Protein AF-A0A7X8LU57-F1 (afdb_monomer_lite)

Radius of gyration: 25.09 Å; chains: 1; bounding box: 62×37×88 Å

Structure (mmCIF, N/CA/C/O backbone):
data_AF-A0A7X8LU57-F1
#
_entry.id   AF-A0A7X8LU57-F1
#
loop_
_atom_site.group_PDB
_atom_site.id
_atom_site.type_symbol
_atom_site.label_atom_id
_atom_site.label_alt_id
_atom_site.label_comp_id
_atom_site.label_asym_id
_atom_site.label_entity_id
_atom_site.label_seq_id
_atom_site.pdbx_PDB_ins_code
_atom_site.Cartn_x
_atom_site.Cartn_y
_atom_site.Cartn_z
_atom_site.occupancy
_atom_site.B_iso_or_equiv
_atom_site.auth_seq_id
_atom_site.auth_comp_id
_atom_site.auth_asym_id
_atom_site.auth_atom_id
_atom_site.pdbx_PDB_model_num
ATOM 1 N N . MET A 1 1 ? 9.105 2.468 50.796 1.00 75.81 1 MET A N 1
ATOM 2 C CA . MET A 1 1 ? 9.384 2.305 49.348 1.00 75.81 1 MET A CA 1
ATOM 3 C C . MET A 1 1 ? 8.332 1.467 48.605 1.00 75.81 1 MET A C 1
ATOM 5 O O . MET A 1 1 ? 7.758 1.983 47.658 1.00 75.81 1 MET A O 1
ATOM 9 N N . LYS A 1 2 ? 7.994 0.237 49.040 1.00 91.25 2 LYS A N 1
ATOM 10 C CA . LYS A 1 2 ? 7.003 -0.628 48.346 1.00 91.25 2 LYS A CA 1
ATOM 11 C C . LYS A 1 2 ? 5.590 -0.022 48.199 1.00 91.25 2 LYS A C 1
ATOM 13 O O . LYS A 1 2 ? 5.008 -0.124 47.126 1.00 91.25 2 LYS A O 1
ATOM 18 N N . LYS A 1 3 ? 5.066 0.653 49.236 1.00 93.38 3 LYS A N 1
ATOM 19 C CA . LYS A 1 3 ? 3.729 1.290 49.205 1.00 93.38 3 LYS A CA 1
ATOM 20 C C . LYS A 1 3 ? 3.618 2.390 48.137 1.00 93.38 3 LYS A C 1
ATOM 22 O O . LYS A 1 3 ? 2.673 2.385 47.359 1.00 93.38 3 LYS A O 1
ATOM 27 N N . ASN A 1 4 ? 4.616 3.272 48.046 1.00 94.62 4 ASN A N 1
ATOM 28 C CA . ASN A 1 4 ? 4.620 4.367 47.066 1.00 94.62 4 ASN A CA 1
ATOM 29 C C . ASN A 1 4 ? 4.729 3.841 45.627 1.00 94.62 4 ASN A C 1
ATOM 31 O O . ASN A 1 4 ? 4.064 4.363 44.740 1.00 94.62 4 ASN A O 1
ATOM 35 N N . LEU A 1 5 ? 5.513 2.778 45.405 1.00 94.00 5 LEU A N 1
ATOM 36 C CA . LEU A 1 5 ? 5.614 2.135 44.093 1.00 94.00 5 LEU A CA 1
ATOM 37 C C . LEU A 1 5 ? 4.281 1.501 43.664 1.00 94.00 5 LEU A C 1
ATOM 39 O O . LEU A 1 5 ? 3.854 1.699 42.532 1.00 94.00 5 LEU A O 1
ATOM 43 N N . MET A 1 6 ? 3.600 0.780 44.562 1.00 95.50 6 MET A N 1
ATOM 44 C CA . MET A 1 6 ? 2.279 0.204 44.268 1.00 95.50 6 MET A CA 1
ATOM 45 C C . MET A 1 6 ? 1.237 1.278 43.951 1.00 95.50 6 MET A C 1
ATOM 47 O O . MET A 1 6 ? 0.458 1.113 43.013 1.00 95.50 6 MET A O 1
ATOM 51 N N . LEU A 1 7 ? 1.242 2.387 44.696 1.00 96.44 7 LEU A N 1
ATOM 52 C CA . LEU A 1 7 ? 0.331 3.502 44.451 1.00 96.44 7 LEU A CA 1
ATOM 53 C C . LEU A 1 7 ? 0.598 4.142 43.082 1.00 96.44 7 LEU A C 1
ATOM 55 O O . LEU A 1 7 ? -0.336 4.358 42.319 1.00 96.44 7 LEU A O 1
ATOM 59 N N . LEU A 1 8 ? 1.868 4.345 42.724 1.00 96.19 8 LEU A N 1
ATOM 60 C CA . LEU A 1 8 ? 2.257 4.886 41.422 1.00 96.19 8 LEU A CA 1
ATOM 61 C C . LEU A 1 8 ? 1.855 3.965 40.258 1.00 96.19 8 LEU A C 1
ATOM 63 O O . LEU A 1 8 ? 1.301 4.442 39.270 1.00 96.19 8 LEU A O 1
ATOM 67 N N . LEU A 1 9 ? 2.075 2.651 40.380 1.00 94.12 9 LEU A N 1
ATOM 68 C CA . LEU A 1 9 ? 1.659 1.679 39.361 1.00 94.12 9 LEU A CA 1
ATOM 69 C C . LEU A 1 9 ? 0.134 1.617 39.209 1.00 94.12 9 LEU A C 1
ATOM 71 O O . LEU A 1 9 ? -0.363 1.537 38.089 1.00 94.12 9 LEU A O 1
ATOM 75 N N . SER A 1 10 ? -0.604 1.701 40.318 1.00 95.25 10 SER A N 1
ATOM 76 C CA . SER A 1 10 ? -2.073 1.700 40.304 1.00 95.25 10 SER A CA 1
ATOM 77 C C . SER A 1 10 ? -2.625 2.962 39.640 1.00 95.25 10 SER A C 1
ATOM 79 O O . SER A 1 10 ? -3.507 2.872 38.789 1.00 95.25 10 SER A O 1
ATOM 81 N N . SER A 1 11 ? -2.059 4.131 39.957 1.00 96.44 11 SER A N 1
ATOM 82 C CA . SER A 1 11 ? -2.415 5.396 39.306 1.00 96.44 11 SER A CA 1
ATOM 83 C C . SER A 1 11 ? -2.112 5.368 37.808 1.00 96.44 11 SER A C 1
ATOM 85 O O . SER A 1 11 ? -2.946 5.781 37.006 1.00 96.44 11 SER A O 1
ATOM 87 N N . LEU A 1 12 ? -0.955 4.830 37.407 1.00 94.25 12 LEU A N 1
ATOM 88 C CA . LEU A 1 12 ? -0.606 4.678 35.994 1.00 94.25 12 LEU A CA 1
ATOM 89 C C . LEU A 1 12 ? -1.589 3.749 35.266 1.00 94.25 12 LEU A C 1
ATOM 91 O O . LEU A 1 12 ? -2.054 4.082 34.178 1.00 94.25 12 LEU A O 1
ATOM 95 N N . ALA A 1 13 ? -1.941 2.612 35.871 1.00 92.31 13 ALA A N 1
ATOM 96 C CA . ALA A 1 13 ? -2.924 1.689 35.312 1.00 92.31 13 ALA A CA 1
ATOM 97 C C . ALA A 1 13 ? -4.305 2.349 35.158 1.00 92.31 13 ALA A C 1
ATOM 99 O O . ALA A 1 13 ? -4.932 2.207 34.109 1.00 92.31 13 ALA A O 1
ATOM 100 N N . ALA A 1 14 ? -4.751 3.123 36.153 1.00 95.56 14 ALA A N 1
ATOM 101 C CA . ALA A 1 14 ? -6.009 3.864 36.090 1.00 95.56 14 ALA A CA 1
ATOM 102 C C . ALA A 1 14 ? -6.017 4.897 34.950 1.00 95.56 14 ALA A C 1
ATOM 104 O O . ALA A 1 14 ? -6.994 4.983 34.208 1.00 95.56 14 ALA A O 1
ATOM 105 N N . VAL A 1 15 ? -4.914 5.630 34.757 1.00 95.94 15 VAL A N 1
ATOM 106 C CA . VAL A 1 15 ? -4.768 6.580 33.641 1.00 95.94 15 VAL A CA 1
ATOM 107 C C . VAL A 1 15 ? -4.812 5.859 32.293 1.00 95.94 15 VAL A C 1
ATOM 109 O O . VAL A 1 15 ? -5.542 6.286 31.401 1.00 95.94 15 VAL A O 1
ATOM 112 N N . LEU A 1 16 ? -4.086 4.748 32.132 1.00 92.12 16 LEU A N 1
ATOM 113 C CA . LEU A 1 16 ? -4.092 3.978 30.883 1.00 92.12 16 LEU A CA 1
ATOM 114 C C . LEU A 1 16 ? -5.481 3.404 30.563 1.00 92.12 16 LEU A C 1
ATOM 116 O O . LEU A 1 16 ? -5.901 3.444 29.408 1.00 92.12 16 LEU A O 1
ATOM 120 N N . LEU A 1 17 ? -6.215 2.929 31.573 1.00 94.00 17 LEU A N 1
ATOM 121 C CA . LEU A 1 17 ? -7.599 2.475 31.414 1.00 94.00 17 LEU A CA 1
ATOM 122 C C . LEU A 1 17 ? -8.535 3.620 31.016 1.00 94.00 17 LEU A C 1
ATOM 124 O O . LEU A 1 17 ? -9.349 3.450 30.112 1.00 94.00 17 LEU A O 1
ATOM 128 N N . ALA A 1 18 ? -8.407 4.794 31.641 1.00 95.94 18 ALA A N 1
ATOM 129 C CA . ALA A 1 18 ? -9.204 5.964 31.283 1.00 95.94 18 ALA A CA 1
ATOM 130 C C . ALA A 1 18 ? -8.947 6.404 29.831 1.00 95.94 18 ALA A C 1
ATOM 132 O O . ALA A 1 18 ? -9.895 6.690 29.097 1.00 95.94 18 ALA A O 1
ATOM 133 N N . LEU A 1 19 ? -7.682 6.394 29.396 1.00 94.50 19 LEU A N 1
ATOM 134 C CA . LEU A 1 19 ? -7.300 6.689 28.014 1.00 94.50 19 LEU A CA 1
ATOM 135 C C . LEU A 1 19 ? -7.875 5.660 27.036 1.00 94.50 19 LEU A C 1
ATOM 137 O O . LEU A 1 19 ? -8.439 6.049 26.018 1.00 94.50 19 LEU A O 1
ATOM 141 N N . GLU A 1 20 ? -7.803 4.366 27.354 1.00 93.56 20 GLU A N 1
ATOM 142 C CA . GLU A 1 20 ? -8.402 3.297 26.547 1.00 93.56 20 GLU A CA 1
ATOM 143 C C . GLU A 1 20 ? -9.926 3.456 26.422 1.00 93.56 20 GLU A C 1
ATOM 145 O O . GLU A 1 20 ? -10.466 3.378 25.317 1.00 93.56 20 GLU A O 1
ATOM 150 N N . CYS A 1 21 ? -10.624 3.726 27.529 1.00 94.12 21 CYS A N 1
ATOM 151 C CA . CYS A 1 21 ? -12.066 3.978 27.537 1.00 94.12 21 CYS A CA 1
ATOM 152 C C . CYS A 1 21 ? -12.429 5.203 26.693 1.00 94.12 21 CYS A C 1
ATOM 154 O O . CYS A 1 21 ? -13.317 5.119 25.846 1.00 94.12 21 CYS A O 1
ATOM 156 N N . GLY A 1 22 ? -11.720 6.321 26.874 1.00 93.81 22 GLY A N 1
ATOM 157 C CA . GLY A 1 22 ? -11.926 7.529 26.073 1.00 93.81 22 GLY A CA 1
ATOM 158 C C . GLY A 1 22 ? -11.703 7.274 24.582 1.00 93.81 22 GLY A C 1
ATOM 159 O O . GLY A 1 22 ? -12.501 7.699 23.747 1.00 93.81 22 GLY A O 1
ATOM 160 N N . TRP A 1 23 ? -10.668 6.504 24.246 1.00 90.19 23 TRP A N 1
ATOM 161 C CA . TRP A 1 23 ? -10.344 6.142 22.870 1.00 90.19 23 TRP A CA 1
ATOM 162 C C . TRP A 1 23 ? -11.423 5.265 22.227 1.00 90.19 23 TRP A C 1
ATOM 164 O O . TRP A 1 23 ? -11.860 5.530 21.107 1.00 90.19 23 TRP A O 1
ATOM 174 N N . ARG A 1 24 ? -11.918 4.251 22.945 1.00 90.12 24 ARG A N 1
ATOM 175 C CA . ARG A 1 24 ? -13.025 3.400 22.482 1.00 90.12 24 ARG A CA 1
ATOM 176 C C . ARG A 1 24 ? -14.313 4.196 22.297 1.00 90.12 24 ARG A C 1
ATOM 178 O O . ARG A 1 24 ? -14.966 4.039 21.269 1.00 90.12 24 ARG A O 1
ATOM 185 N N . SER A 1 25 ? -14.642 5.083 23.234 1.00 91.38 25 SER A N 1
ATOM 186 C CA . SER A 1 25 ? -15.807 5.970 23.132 1.00 91.38 25 SER A CA 1
ATOM 187 C C . SER A 1 25 ? -15.719 6.904 21.926 1.00 91.38 25 SER A C 1
ATOM 189 O O . SER A 1 25 ? -16.718 7.108 21.239 1.00 91.38 25 SER A O 1
ATOM 191 N N . TYR A 1 26 ? -14.527 7.421 21.611 1.00 89.75 26 TYR A N 1
ATOM 192 C CA . TYR A 1 26 ? -14.299 8.227 20.411 1.00 89.75 26 TYR A CA 1
ATOM 193 C C . TYR A 1 26 ? -14.612 7.446 19.124 1.00 89.75 26 TYR A C 1
ATOM 195 O O . TYR A 1 26 ? -15.376 7.928 18.286 1.00 89.75 26 TYR A O 1
ATOM 203 N N . TYR A 1 27 ? -14.077 6.229 18.968 1.00 84.12 27 TYR A N 1
ATOM 204 C CA . TYR A 1 27 ? -14.351 5.400 17.784 1.00 84.12 27 TYR A CA 1
ATOM 205 C C . TYR A 1 27 ? -15.807 4.939 17.712 1.00 84.12 27 TYR A C 1
ATOM 207 O O . TYR A 1 27 ? -16.387 4.925 16.625 1.00 84.12 27 TYR A O 1
ATOM 215 N N . PHE A 1 28 ? -16.413 4.617 18.857 1.00 88.44 28 PHE A N 1
ATOM 216 C CA . PHE A 1 28 ? -17.838 4.322 18.940 1.00 88.44 28 PHE A CA 1
ATOM 217 C C . PHE A 1 28 ? -18.667 5.498 18.421 1.00 88.44 28 PHE A C 1
ATOM 219 O O . PHE A 1 28 ? -19.454 5.320 17.496 1.00 88.44 28 PHE A O 1
ATOM 226 N N . ALA A 1 29 ? -18.452 6.708 18.949 1.00 89.19 29 ALA A N 1
ATOM 227 C CA . ALA A 1 29 ? -19.179 7.903 18.528 1.00 89.19 29 ALA A CA 1
ATOM 228 C C . ALA A 1 29 ? -18.960 8.194 17.036 1.00 89.19 29 ALA A C 1
ATOM 230 O O . ALA A 1 29 ? -19.919 8.376 16.286 1.00 89.19 29 ALA A O 1
ATOM 231 N N . LYS A 1 30 ? -17.705 8.157 16.574 1.00 85.00 30 LYS A N 1
ATOM 232 C CA . LYS A 1 30 ? -17.363 8.357 15.162 1.00 85.00 30 LYS A CA 1
ATOM 233 C C . LYS A 1 30 ? -18.160 7.415 14.253 1.00 85.00 30 LYS A C 1
ATOM 235 O O . LYS A 1 30 ? -18.764 7.878 13.290 1.00 85.00 30 LYS A O 1
ATOM 240 N N . ASN A 1 31 ? -18.212 6.122 14.568 1.00 80.94 31 ASN A N 1
ATOM 241 C CA . ASN A 1 31 ? -18.905 5.134 13.738 1.00 80.94 31 ASN A CA 1
ATOM 242 C C . ASN A 1 31 ? -20.425 5.165 13.889 1.00 80.94 31 ASN A C 1
ATOM 244 O O . ASN A 1 31 ? -21.138 5.011 12.898 1.00 80.94 31 ASN A O 1
ATOM 248 N N . HIS A 1 32 ? -20.929 5.414 15.095 1.00 83.06 32 HIS A N 1
ATOM 249 C CA . HIS A 1 32 ? -22.361 5.460 15.354 1.00 83.06 32 HIS A CA 1
ATOM 250 C C . HIS A 1 32 ? -23.027 6.651 14.655 1.00 83.06 32 HIS A C 1
ATOM 252 O O . HIS A 1 32 ? -24.072 6.486 14.029 1.00 83.06 32 HIS A O 1
ATOM 258 N N . PHE A 1 33 ? -22.398 7.831 14.700 1.00 81.12 33 PHE A N 1
ATOM 259 C CA . PHE A 1 33 ? -22.972 9.054 14.131 1.00 81.12 33 PHE A CA 1
ATOM 260 C C . PHE A 1 33 ? -22.723 9.220 12.627 1.00 81.12 33 PHE A C 1
ATOM 262 O O . PHE A 1 33 ? -23.505 9.887 11.961 1.00 81.12 33 PHE A O 1
ATOM 269 N N . HIS A 1 34 ? -21.684 8.590 12.066 1.00 71.19 34 HIS A N 1
ATOM 270 C CA . HIS A 1 34 ? -21.399 8.654 10.622 1.00 71.19 34 HIS A CA 1
ATOM 271 C C . HIS A 1 34 ? -21.957 7.444 9.846 1.00 71.19 34 HIS A C 1
ATOM 273 O O . HIS A 1 34 ? -21.751 7.328 8.639 1.00 71.19 34 HIS A O 1
ATOM 279 N N . GLY A 1 35 ? -22.627 6.506 10.526 1.00 65.38 35 GLY A N 1
ATOM 280 C CA . GLY A 1 35 ? -23.175 5.282 9.944 1.00 65.38 35 GLY A CA 1
ATOM 281 C C . GLY A 1 35 ? -24.626 5.442 9.491 1.00 65.38 35 GLY A C 1
ATOM 282 O O . GLY A 1 35 ? -25.552 5.027 10.201 1.00 65.38 35 GLY A O 1
ATOM 283 N N . GLY A 1 36 ? -24.831 6.002 8.294 1.00 72.25 36 GLY A N 1
ATOM 284 C CA . GLY A 1 36 ? -26.122 5.935 7.598 1.00 72.25 36 GLY A CA 1
ATOM 285 C C . GLY A 1 36 ? -26.617 4.487 7.437 1.00 72.25 36 GLY A C 1
ATOM 286 O O . GLY A 1 36 ? -25.873 3.527 7.648 1.00 72.25 36 GLY A O 1
ATOM 287 N N . LYS A 1 37 ? -27.897 4.291 7.099 1.00 84.94 37 LYS A N 1
ATOM 288 C CA . LYS A 1 37 ? -28.438 2.955 6.781 1.00 84.94 37 LYS A CA 1
ATOM 289 C C . LYS A 1 37 ? -28.021 2.552 5.362 1.00 84.94 37 LYS A C 1
ATOM 291 O O . LYS A 1 37 ? -28.841 2.565 4.451 1.00 84.94 37 LYS A O 1
ATOM 296 N N . ALA A 1 38 ? -26.735 2.256 5.190 1.00 91.00 38 ALA A N 1
ATOM 297 C CA . ALA A 1 38 ? -26.194 1.793 3.921 1.00 91.00 38 ALA A CA 1
ATOM 298 C C . ALA A 1 38 ? -26.792 0.431 3.544 1.00 91.00 38 ALA A C 1
ATOM 300 O O . ALA A 1 38 ? -26.967 -0.421 4.417 1.00 91.00 38 ALA A O 1
ATOM 301 N N . ALA A 1 39 ? -27.086 0.219 2.261 1.00 94.69 39 ALA A N 1
ATOM 302 C CA . ALA A 1 39 ? -27.480 -1.101 1.769 1.00 94.69 39 ALA A CA 1
ATOM 303 C C . ALA A 1 39 ? -26.255 -2.009 1.586 1.00 94.69 39 ALA A C 1
ATOM 305 O O . ALA A 1 39 ? -26.369 -3.221 1.743 1.00 94.69 39 ALA A O 1
ATOM 306 N N . PHE A 1 40 ? -25.092 -1.419 1.297 1.00 96.12 40 PHE A N 1
ATOM 307 C CA . PHE A 1 40 ? -23.809 -2.105 1.187 1.00 96.12 40 PHE A CA 1
ATOM 308 C C . PHE A 1 40 ? -22.669 -1.199 1.662 1.00 96.12 40 PHE A C 1
ATOM 310 O O . PHE A 1 40 ? -22.703 0.014 1.445 1.00 96.12 40 PHE A O 1
ATOM 317 N N . GLU A 1 41 ? -21.648 -1.776 2.292 1.00 95.88 41 GLU A N 1
ATOM 318 C CA . GLU A 1 41 ? -20.455 -1.050 2.742 1.00 95.88 41 GLU A CA 1
ATOM 319 C C . GLU A 1 41 ? -19.201 -1.512 1.991 1.00 95.88 41 GLU A C 1
ATOM 321 O O . GLU A 1 41 ? -18.878 -2.699 1.963 1.00 95.88 41 GLU A O 1
ATOM 326 N N . LEU A 1 42 ? -18.460 -0.568 1.420 1.00 96.44 42 LEU A N 1
ATOM 327 C CA . LEU A 1 42 ? -17.178 -0.806 0.771 1.00 96.44 42 LEU A CA 1
ATOM 328 C C . LEU A 1 42 ? -16.063 -0.112 1.547 1.00 96.44 42 LEU A C 1
ATOM 330 O O . LEU A 1 42 ? -16.031 1.111 1.674 1.00 96.44 42 LEU A O 1
ATOM 334 N N . TYR A 1 43 ? -15.114 -0.904 2.023 1.00 97.06 43 TYR A N 1
ATOM 335 C CA . TYR A 1 43 ? -13.889 -0.414 2.638 1.00 97.06 43 TYR A CA 1
ATOM 336 C C . TYR A 1 43 ? -12.734 -0.610 1.670 1.00 97.06 43 TYR A C 1
ATOM 338 O O . TYR A 1 43 ? -12.639 -1.650 1.022 1.00 97.06 43 TYR A O 1
ATOM 346 N N . ALA A 1 44 ? -11.827 0.356 1.601 1.00 96.56 44 ALA A N 1
ATOM 347 C CA . ALA A 1 44 ? -10.580 0.205 0.867 1.00 96.56 44 ALA A CA 1
ATOM 348 C C . ALA A 1 44 ? -9.403 0.456 1.802 1.00 96.56 44 ALA A C 1
ATOM 350 O O . ALA A 1 44 ? -9.258 1.543 2.355 1.00 96.56 44 ALA A O 1
ATOM 351 N N . VAL A 1 45 ? -8.561 -0.553 1.996 1.00 96.31 45 VAL A N 1
ATOM 352 C CA . VAL A 1 45 ? -7.372 -0.488 2.845 1.00 96.31 45 VAL A CA 1
ATOM 353 C C . VAL A 1 45 ? -6.144 -0.676 1.977 1.00 96.31 45 VAL A C 1
ATOM 355 O O . VAL A 1 45 ? -6.015 -1.664 1.255 1.00 96.31 45 VAL A O 1
ATOM 358 N N . GLY A 1 46 ? -5.211 0.260 2.082 1.00 93.69 46 GLY A N 1
ATOM 359 C CA . GLY A 1 46 ? -3.954 0.146 1.374 1.00 93.69 46 GLY A CA 1
ATOM 360 C C . GLY A 1 46 ? -3.140 1.417 1.361 1.00 93.69 46 GLY A C 1
ATOM 361 O O . GLY A 1 46 ? -3.378 2.349 2.122 1.00 93.69 46 GLY A O 1
ATOM 362 N N . GLU A 1 47 ? -2.158 1.445 0.480 1.00 90.88 47 GLU A N 1
ATOM 363 C CA . GLU A 1 47 ? -1.085 2.430 0.551 1.00 90.88 47 GLU A CA 1
ATOM 364 C C . GLU A 1 47 ? -1.405 3.700 -0.257 1.00 90.88 47 GLU A C 1
ATOM 366 O O . GLU A 1 47 ? -2.560 4.128 -0.331 1.00 90.88 47 GLU A O 1
ATOM 371 N N . SER A 1 48 ? -0.399 4.335 -0.866 1.00 88.94 48 SER A N 1
ATOM 372 C CA . SER A 1 48 ? -0.581 5.511 -1.730 1.00 88.94 48 SER A CA 1
ATOM 373 C C . SER A 1 48 ? -1.564 5.257 -2.873 1.00 88.94 48 SER A C 1
ATOM 375 O O . SER A 1 48 ? -2.383 6.121 -3.153 1.00 88.94 48 SER A O 1
ATOM 377 N N . THR A 1 49 ? -1.547 4.071 -3.485 1.00 88.38 49 THR A N 1
ATOM 378 C CA . THR A 1 49 ? -2.453 3.718 -4.592 1.00 88.38 49 THR A CA 1
ATOM 379 C C . THR A 1 49 ? -3.925 3.682 -4.173 1.00 88.38 49 THR A C 1
ATOM 381 O O . THR A 1 49 ? -4.776 4.160 -4.916 1.00 88.38 49 THR A O 1
ATOM 384 N N . VAL A 1 50 ? -4.236 3.167 -2.974 1.00 92.75 50 VAL A N 1
ATOM 385 C CA . VAL A 1 50 ? -5.607 3.207 -2.423 1.00 92.75 50 VAL A CA 1
ATOM 386 C C . VAL A 1 50 ? -5.970 4.612 -1.982 1.00 92.75 50 VAL A C 1
ATOM 388 O O . VAL A 1 50 ? -7.102 5.027 -2.169 1.00 92.75 50 VAL A O 1
ATOM 391 N N . ARG A 1 51 ? -5.024 5.362 -1.409 1.00 93.12 51 ARG A N 1
ATOM 392 C CA . ARG A 1 51 ? -5.271 6.751 -1.012 1.00 93.12 51 ARG A CA 1
ATOM 393 C C . ARG A 1 51 ? -5.568 7.654 -2.215 1.00 93.12 51 ARG A C 1
ATOM 395 O O . ARG A 1 51 ? -6.345 8.587 -2.071 1.00 93.12 51 ARG A O 1
ATOM 402 N N . GLY A 1 52 ? -4.939 7.384 -3.357 1.00 88.62 52 GLY A N 1
ATOM 403 C CA . GLY A 1 52 ? -5.006 8.224 -4.549 1.00 88.62 52 GLY A CA 1
ATOM 404 C C . GLY A 1 52 ? -4.041 9.410 -4.522 1.00 88.62 52 GLY A C 1
ATOM 405 O O . GLY A 1 52 ? -3.398 9.706 -3.508 1.00 88.62 52 GLY A O 1
ATOM 406 N N . PHE A 1 53 ? -3.957 10.087 -5.665 1.00 80.75 53 PHE A N 1
ATOM 407 C CA . PHE A 1 53 ? -3.228 11.33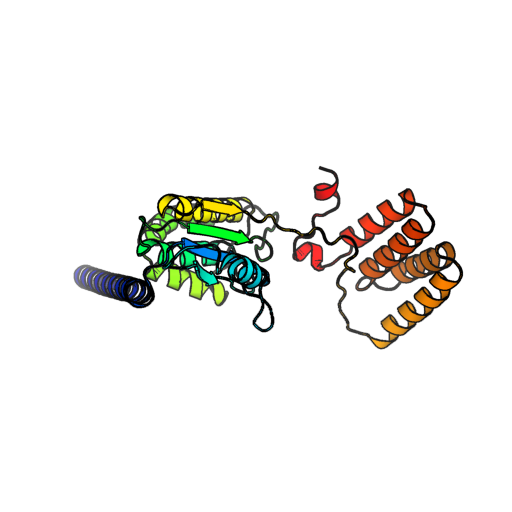9 -5.864 1.00 80.75 53 PHE A CA 1
ATOM 408 C C . PHE A 1 53 ? -4.209 12.375 -6.427 1.00 80.75 53 PHE A C 1
ATOM 410 O O . PHE A 1 53 ? -4.850 12.101 -7.433 1.00 80.75 53 PHE A O 1
ATOM 417 N N . GLY A 1 54 ? -4.331 13.548 -5.795 1.00 67.38 54 GLY A N 1
ATOM 418 C CA . GLY A 1 54 ? -5.192 14.630 -6.301 1.00 67.38 54 GLY A CA 1
ATOM 419 C C . GLY A 1 54 ? -6.680 14.261 -6.384 1.00 67.38 54 GLY A C 1
ATOM 420 O O . GLY A 1 54 ? -7.280 14.393 -7.442 1.00 67.38 54 GLY A O 1
ATOM 421 N N . ASP A 1 55 ? -7.246 13.776 -5.275 1.00 70.31 55 ASP A N 1
ATOM 422 C CA . ASP A 1 55 ? -8.672 13.447 -5.070 1.00 70.31 55 ASP A CA 1
ATOM 423 C C . ASP A 1 55 ? -9.238 12.226 -5.811 1.00 70.31 55 ASP A C 1
ATOM 425 O O . ASP A 1 55 ? -10.402 11.884 -5.605 1.00 70.31 55 ASP A O 1
ATOM 429 N N . ILE A 1 56 ? -8.431 11.518 -6.607 1.00 82.69 56 ILE A N 1
ATOM 430 C CA . ILE A 1 56 ? -8.866 10.296 -7.294 1.00 82.69 56 ILE A CA 1
ATOM 431 C C . ILE A 1 56 ? -7.949 9.127 -6.928 1.00 82.69 56 ILE A C 1
ATOM 433 O O . ILE A 1 56 ? -6.736 9.140 -7.161 1.00 82.69 56 ILE A O 1
ATOM 437 N N . SER A 1 57 ? -8.543 8.079 -6.368 1.00 90.19 57 SER A N 1
ATOM 438 C CA . SER A 1 57 ? -7.938 6.762 -6.192 1.00 90.19 57 SER A CA 1
ATOM 439 C C . SER A 1 57 ? -8.674 5.702 -7.006 1.00 90.19 57 SER A C 1
ATOM 441 O O . SER A 1 57 ? -9.833 5.872 -7.391 1.00 90.19 57 SER A O 1
ATOM 443 N N . PHE A 1 58 ? -8.031 4.551 -7.228 1.00 87.94 58 PHE A N 1
ATOM 444 C CA . PHE A 1 58 ? -8.722 3.428 -7.870 1.00 87.94 58 PHE A CA 1
ATOM 445 C C . PHE A 1 58 ? -9.924 2.959 -7.035 1.00 87.94 58 PHE A C 1
ATOM 447 O O . PHE A 1 58 ? -10.926 2.516 -7.586 1.00 87.94 58 PHE A O 1
ATOM 454 N N . ALA A 1 59 ? -9.830 3.057 -5.706 1.00 90.12 59 ALA A N 1
ATOM 455 C CA . ALA A 1 59 ? -10.907 2.672 -4.811 1.00 90.12 59 ALA A CA 1
ATOM 456 C C . ALA A 1 59 ? -12.112 3.616 -4.954 1.00 90.12 59 ALA A C 1
ATOM 458 O O . ALA A 1 59 ? -13.249 3.147 -4.925 1.00 90.12 59 ALA A O 1
ATOM 459 N N . ASP A 1 60 ? -11.866 4.907 -5.205 1.00 92.31 60 ASP A N 1
ATOM 460 C CA . ASP A 1 60 ? -12.923 5.880 -5.502 1.00 92.31 60 ASP A CA 1
ATOM 461 C C . ASP A 1 60 ? -13.589 5.556 -6.845 1.00 92.31 60 ASP A C 1
ATOM 463 O O . ASP A 1 60 ? -14.813 5.552 -6.932 1.00 92.31 60 ASP A O 1
ATOM 467 N N . ALA A 1 61 ? -12.810 5.188 -7.869 1.00 92.31 61 ALA A N 1
ATOM 468 C CA . ALA A 1 61 ? -13.354 4.762 -9.161 1.00 92.31 61 ALA A CA 1
ATOM 469 C C . ALA A 1 61 ? -14.223 3.494 -9.047 1.00 92.31 61 ALA A C 1
ATOM 471 O O . ALA A 1 61 ? -15.294 3.414 -9.655 1.00 92.31 61 ALA A O 1
ATOM 472 N N . VAL A 1 62 ? -13.805 2.514 -8.235 1.00 93.06 62 VAL A N 1
ATOM 473 C CA . VAL A 1 62 ? -14.623 1.324 -7.948 1.00 93.06 62 VAL A CA 1
ATOM 474 C C . VAL A 1 62 ? -15.910 1.723 -7.227 1.00 93.06 62 VAL A C 1
ATOM 476 O O . VAL A 1 62 ? -16.990 1.300 -7.636 1.00 93.06 62 VAL A O 1
ATOM 479 N N . ALA A 1 63 ? -15.828 2.558 -6.190 1.00 94.56 63 ALA A N 1
ATOM 480 C CA . ALA A 1 63 ? -17.007 3.012 -5.457 1.00 94.56 63 ALA A CA 1
ATOM 481 C C . ALA A 1 63 ? -18.002 3.752 -6.367 1.00 94.56 63 ALA A C 1
ATOM 483 O O . ALA A 1 63 ? -19.195 3.453 -6.353 1.00 94.56 63 ALA A O 1
ATOM 484 N N . GLU A 1 64 ? -17.506 4.661 -7.205 1.00 94.38 64 GLU A N 1
ATOM 485 C CA . GLU A 1 64 ? -18.303 5.430 -8.160 1.00 94.38 64 GLU A CA 1
ATOM 486 C C . GLU A 1 64 ? -19.011 4.522 -9.177 1.00 94.38 64 GLU A C 1
ATOM 488 O O . GLU A 1 64 ? -20.200 4.698 -9.441 1.00 94.38 64 GLU A O 1
ATOM 493 N N . THR A 1 65 ? -18.319 3.490 -9.675 1.00 95.44 65 THR A N 1
ATOM 494 C CA . THR A 1 65 ? -18.880 2.496 -10.609 1.00 95.44 65 THR A CA 1
ATOM 495 C C . THR A 1 65 ? -20.094 1.773 -10.016 1.00 95.44 65 THR A C 1
ATOM 497 O O . THR A 1 65 ? -21.078 1.527 -10.713 1.00 95.44 65 THR A O 1
ATOM 500 N N . PHE A 1 66 ? -20.060 1.463 -8.717 1.00 95.25 66 PHE A N 1
ATOM 501 C CA . PHE A 1 66 ? -21.118 0.704 -8.045 1.00 95.25 66 PHE A CA 1
ATOM 502 C C . PHE A 1 66 ? -22.113 1.564 -7.253 1.00 95.25 66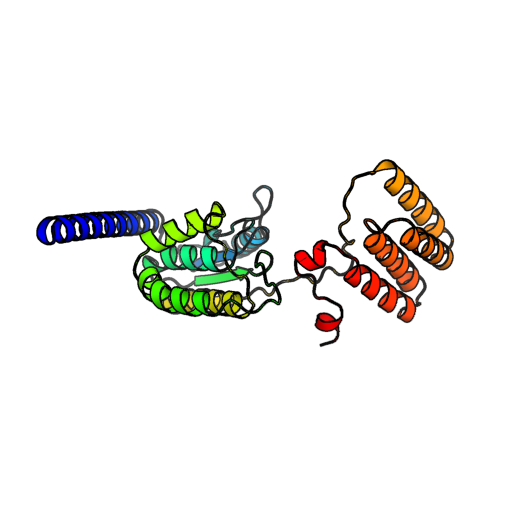 PHE A C 1
ATOM 504 O O . PHE A 1 66 ? -23.040 1.014 -6.654 1.00 95.25 66 PHE A O 1
ATOM 511 N N . LYS A 1 67 ? -21.991 2.899 -7.252 1.00 93.75 67 LYS A N 1
ATOM 512 C CA . LYS A 1 67 ? -22.786 3.780 -6.372 1.00 93.75 67 LYS A CA 1
ATOM 513 C C . LYS A 1 67 ? -24.305 3.605 -6.507 1.00 93.75 67 LYS A C 1
ATOM 515 O O . LYS A 1 67 ? -25.022 3.703 -5.517 1.00 93.75 67 LYS A O 1
ATOM 520 N N . ASN A 1 68 ? -24.774 3.288 -7.718 1.00 93.00 68 ASN A N 1
ATOM 521 C CA . ASN A 1 68 ? -26.190 3.101 -8.059 1.00 93.00 68 ASN A CA 1
ATOM 522 C C . ASN A 1 68 ? -26.612 1.621 -8.124 1.00 93.00 68 ASN A C 1
ATOM 524 O O . ASN A 1 68 ? -27.736 1.319 -8.511 1.00 93.00 68 ASN A O 1
ATOM 528 N N . SER A 1 69 ? -25.712 0.689 -7.795 1.00 95.06 69 SER A N 1
ATOM 529 C CA . SER A 1 69 ? -25.980 -0.756 -7.881 1.00 95.06 69 SER A CA 1
ATOM 530 C C . SER A 1 69 ? -26.694 -1.314 -6.647 1.00 95.06 69 SER A C 1
ATOM 532 O O . SER A 1 69 ? -27.141 -2.458 -6.653 1.00 95.06 69 SER A O 1
ATOM 534 N N . PHE A 1 70 ? -26.807 -0.522 -5.582 1.00 89.69 70 PHE A N 1
ATOM 535 C CA . PHE A 1 70 ? -27.439 -0.917 -4.327 1.00 89.69 70 PHE A CA 1
ATOM 536 C C . PHE A 1 70 ? -28.698 -0.077 -4.122 1.00 89.69 70 PHE A C 1
ATOM 538 O O . PHE A 1 70 ? -28.707 1.093 -4.489 1.00 89.69 70 PHE A O 1
ATOM 545 N N . GLY A 1 71 ? -29.759 -0.686 -3.578 1.00 88.31 71 GLY A N 1
ATOM 546 C CA . GLY A 1 71 ? -31.102 -0.098 -3.469 1.00 88.31 71 GLY A CA 1
ATOM 547 C C . GLY A 1 71 ? -31.202 1.172 -2.596 1.00 88.31 71 GLY A C 1
ATOM 548 O O . GLY A 1 71 ? -30.238 1.910 -2.454 1.00 88.31 71 GLY A O 1
ATOM 549 N N . PRO A 1 72 ? -32.343 1.452 -1.940 1.00 84.56 72 PRO A N 1
ATOM 550 C CA . PRO A 1 72 ? -32.596 2.740 -1.267 1.00 84.56 72 PRO A CA 1
ATOM 551 C C . PRO A 1 72 ? -31.590 3.181 -0.180 1.00 84.56 72 PRO A C 1
ATOM 553 O O . PRO A 1 72 ? -31.594 4.343 0.211 1.00 84.56 72 PRO A O 1
ATOM 556 N N . GLY A 1 73 ? -30.736 2.280 0.320 1.00 86.38 73 GLY A N 1
ATOM 557 C CA . GLY A 1 73 ? -29.635 2.611 1.237 1.00 86.38 73 GLY A CA 1
ATOM 558 C C . GLY A 1 73 ? -28.298 2.929 0.552 1.00 86.38 73 GLY A C 1
ATOM 559 O O . GLY A 1 73 ? -27.378 3.393 1.218 1.00 86.38 73 GLY A O 1
ATOM 560 N N . GLY A 1 74 ? -28.171 2.669 -0.751 1.00 94.50 74 GLY A N 1
ATOM 561 C CA . GLY A 1 74 ? -26.982 2.935 -1.557 1.00 94.50 74 GLY A CA 1
ATOM 562 C C . GLY A 1 74 ? -25.701 2.243 -1.077 1.00 94.50 74 GLY A C 1
ATOM 563 O O . GLY A 1 74 ? -25.716 1.328 -0.244 1.00 94.50 74 GLY A O 1
ATOM 564 N N . LEU A 1 75 ? -24.581 2.708 -1.630 1.00 95.19 75 LEU A N 1
ATOM 565 C CA . LEU A 1 75 ? -23.227 2.333 -1.235 1.00 95.19 75 LEU A CA 1
ATOM 566 C C . LEU A 1 75 ? -22.685 3.310 -0.183 1.00 95.19 75 LEU A C 1
ATOM 568 O O . LEU A 1 75 ? -22.605 4.510 -0.438 1.00 95.19 75 LEU A O 1
ATOM 572 N N . SER A 1 76 ? -22.229 2.804 0.964 1.00 94.25 76 SER A N 1
ATOM 573 C CA . SER A 1 76 ? -21.337 3.561 1.849 1.00 94.25 76 SER A CA 1
ATOM 574 C C . SER A 1 76 ? -19.899 3.159 1.577 1.00 94.25 76 SER A C 1
ATOM 576 O O . SER A 1 76 ? -19.545 1.991 1.698 1.00 94.25 76 SER A O 1
ATOM 578 N N . TYR A 1 77 ? -19.066 4.127 1.214 1.00 93.88 77 TYR A N 1
ATOM 579 C CA . TYR A 1 77 ? -17.673 3.891 0.868 1.00 93.88 77 TYR A CA 1
ATOM 580 C C . TYR A 1 77 ? -16.726 4.595 1.846 1.00 93.88 77 TYR A C 1
ATOM 582 O O . TYR A 1 77 ? -16.961 5.738 2.244 1.00 93.88 77 TYR A O 1
ATOM 590 N N . ARG A 1 78 ? -15.654 3.901 2.250 1.00 94.25 78 ARG A N 1
ATOM 591 C CA . ARG A 1 78 ? -14.611 4.424 3.141 1.00 94.25 78 ARG A CA 1
ATOM 592 C C . ARG A 1 78 ? -13.217 4.104 2.614 1.00 94.25 78 ARG A C 1
ATOM 594 O O . ARG A 1 78 ? -12.749 2.966 2.691 1.00 94.25 78 ARG A O 1
ATOM 601 N N . ASN A 1 79 ? -12.525 5.148 2.166 1.00 94.69 79 ASN A N 1
ATOM 602 C CA . ASN A 1 79 ? -11.114 5.086 1.816 1.00 94.69 79 ASN A CA 1
ATOM 603 C C . ASN A 1 79 ? -10.241 5.162 3.082 1.00 94.69 79 ASN A C 1
ATOM 605 O O . ASN A 1 79 ? -10.142 6.201 3.738 1.00 94.69 79 ASN A O 1
ATOM 609 N N . MET A 1 80 ? -9.600 4.052 3.440 1.00 94.62 80 MET A N 1
ATOM 610 C CA . MET A 1 80 ? -8.654 3.939 4.558 1.00 94.62 80 MET A CA 1
ATOM 611 C C . MET A 1 80 ? -7.192 3.963 4.078 1.00 94.62 80 MET A C 1
ATOM 613 O O . MET A 1 80 ? -6.283 3.550 4.807 1.00 94.62 80 MET A O 1
ATOM 617 N N . GLY A 1 81 ? -6.967 4.447 2.854 1.00 93.62 81 GLY A N 1
ATOM 618 C CA . GLY A 1 81 ? -5.669 4.570 2.217 1.00 93.62 81 GLY A CA 1
ATOM 619 C C . GLY A 1 81 ? -4.710 5.503 2.960 1.00 93.62 81 GLY A C 1
ATOM 620 O O . GLY A 1 81 ? -5.083 6.599 3.395 1.00 93.62 81 GLY A O 1
ATOM 621 N N . ARG A 1 82 ? -3.440 5.102 3.103 1.00 90.75 82 ARG A N 1
ATOM 622 C CA . ARG A 1 82 ? -2.388 5.928 3.727 1.00 90.75 82 ARG A CA 1
ATOM 623 C C . ARG A 1 82 ? -1.054 5.787 2.992 1.00 90.75 82 ARG A C 1
ATOM 625 O O . ARG A 1 82 ? -0.519 4.697 2.844 1.00 90.75 82 ARG A O 1
ATOM 632 N N . THR A 1 83 ? -0.478 6.914 2.583 1.00 88.12 83 THR A N 1
ATOM 633 C CA . THR A 1 83 ? 0.841 6.964 1.929 1.00 88.12 83 THR A CA 1
ATOM 634 C C . THR A 1 83 ? 1.953 6.572 2.899 1.00 88.12 83 THR A C 1
ATOM 636 O O . THR A 1 83 ? 2.004 7.097 4.013 1.00 88.12 83 THR A O 1
ATOM 639 N N . GLY A 1 84 ? 2.867 5.707 2.454 1.00 82.38 84 GLY A N 1
ATOM 640 C CA . GLY A 1 84 ? 4.072 5.327 3.197 1.00 82.38 84 GLY A CA 1
ATOM 641 C C . GLY A 1 84 ? 3.828 4.381 4.375 1.00 82.38 84 GLY A C 1
ATOM 642 O O . GLY A 1 84 ? 4.724 4.192 5.192 1.00 82.38 84 GLY A O 1
ATOM 643 N N . TYR A 1 85 ? 2.616 3.839 4.533 1.00 84.25 85 TYR A N 1
ATOM 644 C CA . TYR A 1 85 ? 2.287 2.962 5.658 1.00 84.25 85 TYR A CA 1
ATOM 645 C C . TYR A 1 85 ? 2.485 1.502 5.267 1.00 84.25 85 TYR A C 1
ATOM 647 O O . TYR A 1 85 ? 2.206 1.119 4.135 1.00 84.25 85 TYR A O 1
ATOM 655 N N . THR A 1 86 ? 2.952 0.699 6.223 1.00 85.31 86 THR A N 1
ATOM 656 C CA . THR A 1 86 ? 2.982 -0.764 6.131 1.00 85.31 86 THR A CA 1
ATOM 657 C C . THR A 1 86 ? 1.610 -1.360 6.476 1.00 85.31 86 THR A C 1
ATOM 659 O O . THR A 1 86 ? 0.695 -0.664 6.925 1.00 85.31 86 THR A O 1
ATOM 662 N N . SER A 1 87 ? 1.457 -2.669 6.320 1.00 89.69 87 SER A N 1
ATOM 663 C CA . SER A 1 87 ? 0.259 -3.448 6.652 1.00 89.69 87 SER A CA 1
ATOM 664 C C . SER A 1 87 ? -0.148 -3.362 8.129 1.00 89.69 87 SER A C 1
ATOM 666 O O . SER A 1 87 ? -1.339 -3.387 8.426 1.00 89.69 87 SER A O 1
ATOM 668 N N . TYR A 1 88 ? 0.787 -3.197 9.075 1.00 87.25 88 TYR A N 1
ATOM 669 C CA . TYR A 1 88 ? 0.443 -3.099 10.504 1.00 87.25 88 TYR A CA 1
ATOM 670 C C . TYR A 1 88 ? -0.453 -1.880 10.822 1.00 87.25 88 TYR A C 1
ATOM 672 O O . TYR A 1 88 ? -1.551 -2.075 11.344 1.00 87.25 88 TYR A O 1
ATOM 680 N N . PRO A 1 89 ? -0.071 -0.625 10.497 1.0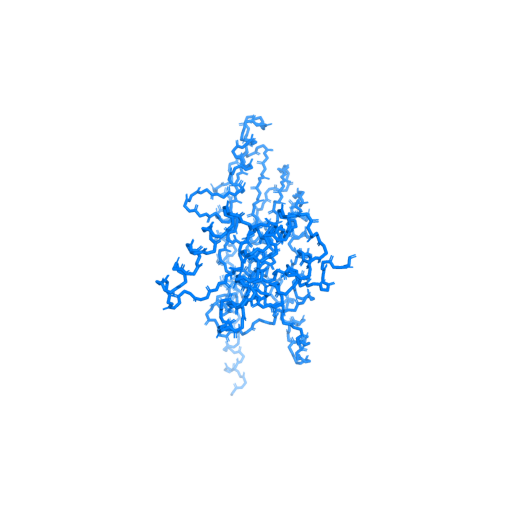0 84.94 89 PRO A N 1
ATOM 681 C CA . PRO A 1 89 ? -0.963 0.531 10.639 1.00 84.94 89 PRO A CA 1
ATOM 682 C C . PRO A 1 89 ? -2.339 0.355 9.979 1.00 84.94 89 PRO A C 1
ATOM 684 O O . PRO A 1 89 ? -3.353 0.815 10.514 1.00 84.94 89 PRO A O 1
ATOM 687 N N . HIS A 1 90 ? -2.372 -0.304 8.820 1.00 91.94 90 HIS A N 1
ATOM 688 C CA . HIS A 1 90 ? -3.600 -0.596 8.089 1.00 91.94 90 HIS A CA 1
ATOM 689 C C . HIS A 1 90 ? -4.508 -1.559 8.852 1.00 91.94 90 HIS A C 1
ATOM 691 O O . HIS A 1 90 ? -5.687 -1.257 9.035 1.00 91.94 90 HIS A O 1
ATOM 697 N N . TRP A 1 91 ? -3.953 -2.655 9.371 1.00 93.31 91 TRP A N 1
ATOM 698 C CA . TRP A 1 91 ? -4.671 -3.580 10.243 1.00 93.31 91 TRP A CA 1
ATOM 699 C C . TRP A 1 91 ? -5.249 -2.880 11.470 1.00 93.31 91 TRP A C 1
ATOM 701 O O . TRP A 1 91 ? -6.438 -3.020 11.745 1.00 93.31 91 TRP A O 1
ATOM 711 N N . MET A 1 92 ? -4.449 -2.074 12.170 1.00 87.81 92 MET A N 1
ATOM 712 C CA . MET A 1 92 ? -4.908 -1.390 13.383 1.00 87.81 92 MET A CA 1
ATOM 713 C C . MET A 1 92 ? -6.042 -0.408 13.102 1.00 87.81 92 MET A C 1
ATOM 715 O O . MET A 1 92 ? -7.015 -0.350 13.856 1.00 87.81 92 MET A O 1
ATOM 719 N N . SER A 1 93 ? -5.948 0.321 11.989 1.00 88.50 93 SER A N 1
ATOM 720 C CA . SER A 1 93 ? -7.006 1.234 11.554 1.00 88.50 93 SER A CA 1
ATOM 721 C C . SER A 1 93 ? -8.282 0.472 11.195 1.00 88.50 93 SER A C 1
ATOM 723 O O . SER A 1 93 ? -9.361 0.847 11.649 1.00 88.50 93 SER A O 1
ATOM 725 N N . LEU A 1 94 ? -8.165 -0.617 10.423 1.00 94.12 94 LEU A N 1
ATOM 726 C CA . LEU A 1 94 ? -9.302 -1.459 10.052 1.00 94.12 94 LEU A CA 1
ATOM 727 C C . LEU A 1 94 ? -9.965 -2.063 11.288 1.00 94.12 94 LEU A C 1
ATOM 729 O O . LEU A 1 94 ? -11.177 -1.987 11.431 1.00 94.12 94 LEU A O 1
ATOM 733 N N . ARG A 1 95 ? -9.183 -2.621 12.211 1.00 92.25 95 ARG A N 1
ATOM 734 C CA . ARG A 1 95 ? -9.693 -3.203 13.452 1.00 92.25 95 ARG A CA 1
ATOM 735 C C . ARG A 1 95 ? -10.468 -2.184 14.282 1.00 92.25 95 ARG A C 1
ATOM 737 O O . ARG A 1 95 ? -11.542 -2.510 14.782 1.00 92.25 95 ARG A O 1
ATOM 744 N N . ALA A 1 96 ? -9.958 -0.957 14.391 1.00 86.88 96 ALA A N 1
ATOM 745 C CA . ALA A 1 96 ? -10.653 0.117 15.091 1.00 86.88 96 ALA A CA 1
ATOM 746 C C . ALA A 1 96 ? -12.000 0.474 14.449 1.00 86.88 96 ALA A C 1
ATOM 748 O O . ALA A 1 96 ? -12.992 0.693 15.143 1.00 86.88 96 ALA A O 1
ATOM 749 N N . GLU A 1 97 ? -12.035 0.482 13.121 1.00 90.56 97 GLU A N 1
ATOM 750 C CA . GLU A 1 97 ? -13.239 0.734 12.339 1.00 90.56 97 GLU A CA 1
ATOM 751 C C . GLU A 1 97 ? -14.257 -0.417 12.461 1.00 90.56 97 GLU A C 1
ATOM 753 O O . GLU A 1 97 ? -15.444 -0.187 12.691 1.00 90.56 97 GLU A O 1
ATOM 758 N N . MET A 1 98 ? -13.791 -1.667 12.381 1.00 93.31 98 MET A N 1
ATOM 759 C CA . MET A 1 98 ? -14.632 -2.868 12.405 1.00 93.31 98 MET A CA 1
ATOM 760 C C . MET A 1 98 ? -15.242 -3.155 13.778 1.00 93.31 98 MET A C 1
ATOM 762 O O . MET A 1 98 ? -16.316 -3.749 13.851 1.00 93.31 98 MET A O 1
ATOM 766 N N . ALA A 1 99 ? -14.602 -2.705 14.860 1.00 89.88 99 ALA A N 1
ATOM 767 C CA . ALA A 1 99 ? -15.077 -2.890 16.232 1.00 89.88 99 ALA A CA 1
ATOM 768 C C . ALA A 1 99 ? -16.503 -2.369 16.473 1.00 89.88 99 ALA A C 1
ATOM 770 O O . ALA A 1 99 ? -17.205 -2.865 17.352 1.00 89.88 99 ALA A O 1
ATOM 771 N N . PHE A 1 100 ? -16.925 -1.378 15.688 1.00 87.62 100 PHE A N 1
ATOM 772 C CA . PHE A 1 100 ? -18.223 -0.716 15.819 1.00 87.62 100 PHE A CA 1
ATOM 773 C C . PHE A 1 100 ? -19.068 -0.813 14.544 1.00 87.62 100 PHE A C 1
ATOM 775 O O . PHE A 1 100 ? -20.071 -0.111 14.404 1.00 87.62 100 PHE A O 1
ATOM 782 N N . ARG A 1 101 ? -18.672 -1.685 13.611 1.00 89.38 101 ARG A N 1
ATOM 783 C CA . ARG A 1 101 ? -19.413 -1.949 12.380 1.00 89.38 101 ARG A CA 1
ATOM 784 C C . ARG A 1 101 ? -20.724 -2.681 12.681 1.00 89.38 101 ARG A C 1
ATOM 786 O O . ARG A 1 101 ? -20.778 -3.583 13.519 1.00 89.38 101 ARG A O 1
ATOM 793 N N . ARG A 1 102 ? -21.786 -2.359 11.935 1.00 87.62 102 ARG A N 1
ATOM 794 C CA . ARG A 1 102 ? -23.038 -3.130 11.955 1.00 87.62 102 ARG A CA 1
ATOM 795 C C . ARG A 1 102 ? -22.850 -4.442 11.186 1.00 87.62 102 ARG A C 1
ATOM 797 O O . ARG A 1 102 ? -22.874 -4.452 9.962 1.00 87.62 102 ARG A O 1
ATOM 804 N N . ARG A 1 103 ? -22.712 -5.562 11.904 1.00 86.06 103 ARG A N 1
ATOM 805 C CA . ARG A 1 103 ? -22.488 -6.897 11.305 1.00 86.06 103 ARG A CA 1
ATOM 806 C C . ARG A 1 103 ? -23.574 -7.353 10.320 1.00 86.06 103 ARG A C 1
ATOM 808 O O . ARG A 1 103 ? -23.293 -8.189 9.475 1.00 86.06 103 ARG A O 1
ATOM 815 N N . GLY A 1 104 ? -24.795 -6.825 10.430 1.00 89.50 104 GLY A N 1
ATOM 816 C CA . GLY A 1 104 ? -25.909 -7.180 9.542 1.00 89.50 104 GLY A CA 1
ATOM 817 C C . GLY A 1 104 ? -25.880 -6.504 8.168 1.00 89.50 104 GLY A C 1
ATOM 818 O O . GLY A 1 104 ? -26.624 -6.917 7.285 1.00 89.50 104 GLY A O 1
ATOM 819 N N . THR A 1 105 ? -25.050 -5.479 7.968 1.00 93.25 105 THR A N 1
ATOM 820 C CA . THR A 1 105 ? -24.917 -4.830 6.659 1.00 93.25 105 THR A CA 1
ATOM 821 C C . THR A 1 105 ? -23.978 -5.672 5.788 1.00 93.25 105 THR A C 1
ATOM 823 O O . THR A 1 105 ? -22.878 -5.993 6.250 1.00 93.25 105 THR A O 1
ATOM 826 N N . PRO A 1 106 ? -24.331 -6.042 4.547 1.00 95.81 106 PRO A N 1
ATOM 827 C CA . PRO A 1 106 ? -23.383 -6.692 3.648 1.00 95.81 106 PRO A CA 1
ATOM 828 C C . PRO A 1 106 ? -22.273 -5.711 3.253 1.00 95.81 106 PRO A C 1
ATOM 830 O O . PRO A 1 106 ? -22.472 -4.495 3.224 1.00 95.81 106 PRO A O 1
ATOM 833 N N . GLY A 1 107 ? -21.082 -6.226 2.963 1.00 96.62 107 GLY A N 1
ATOM 834 C CA . GLY A 1 107 ? -19.986 -5.369 2.540 1.00 96.62 107 GLY A CA 1
ATOM 835 C C . GLY A 1 107 ? -18.756 -6.113 2.052 1.00 96.62 107 GLY A C 1
ATOM 836 O O . GLY A 1 107 ? -18.632 -7.333 2.196 1.00 96.62 107 GLY A O 1
ATOM 837 N N . ALA A 1 108 ? -17.827 -5.352 1.487 1.00 97.62 108 ALA A N 1
ATOM 838 C CA . ALA A 1 108 ? -16.547 -5.842 1.001 1.00 97.62 108 ALA A CA 1
ATOM 839 C C . ALA A 1 108 ? -15.382 -4.976 1.494 1.00 97.62 108 ALA A C 1
ATOM 841 O O . ALA A 1 108 ? -15.532 -3.784 1.772 1.00 97.62 108 ALA A O 1
ATOM 842 N N . LEU A 1 109 ? -14.206 -5.596 1.577 1.00 98.00 109 LEU A N 1
ATOM 843 C CA . LEU A 1 109 ? -12.933 -4.929 1.816 1.00 98.00 109 LEU A CA 1
ATOM 844 C C . LEU A 1 109 ? -12.040 -5.109 0.592 1.00 98.00 109 LEU A C 1
ATOM 846 O O . LEU A 1 109 ? -11.610 -6.222 0.318 1.00 98.00 109 LEU A O 1
ATOM 850 N N . ILE A 1 110 ? -11.686 -4.023 -0.084 1.00 96.62 110 ILE A N 1
ATOM 851 C CA . ILE A 1 110 ? -10.588 -4.008 -1.048 1.00 96.62 110 ILE A CA 1
ATOM 852 C C . ILE A 1 110 ? -9.284 -3.845 -0.273 1.00 96.62 110 ILE A C 1
ATOM 854 O O . ILE A 1 110 ? -9.111 -2.866 0.456 1.00 96.62 110 ILE A O 1
ATOM 858 N N . LEU A 1 111 ? -8.362 -4.788 -0.441 1.00 95.75 111 LEU A N 1
ATOM 859 C CA . LEU A 1 111 ? -7.066 -4.775 0.227 1.00 95.75 111 LEU A CA 1
ATOM 860 C C . LEU A 1 111 ? -5.930 -4.678 -0.789 1.00 95.75 111 LEU A C 1
ATOM 862 O O . LEU A 1 111 ? -5.769 -5.574 -1.610 1.00 95.75 111 LEU A O 1
ATOM 866 N N . TYR A 1 112 ? -5.128 -3.616 -0.698 1.00 92.62 112 TYR A N 1
ATOM 867 C CA . TYR A 1 112 ? -3.958 -3.384 -1.549 1.00 92.62 112 TYR A CA 1
ATOM 868 C C . TYR A 1 112 ? -2.775 -2.872 -0.711 1.00 92.62 112 TYR A C 1
ATOM 870 O O . TYR A 1 112 ? -2.627 -1.678 -0.451 1.00 92.62 112 TYR A O 1
ATOM 878 N N . THR A 1 113 ? -1.925 -3.782 -0.242 1.00 90.62 113 THR A N 1
ATOM 879 C CA . THR A 1 113 ? -0.791 -3.468 0.643 1.00 90.62 113 THR A CA 1
ATOM 880 C C . THR A 1 113 ? 0.416 -4.334 0.311 1.00 90.62 113 THR A C 1
ATOM 882 O O . THR A 1 113 ? 0.263 -5.433 -0.216 1.00 90.62 113 THR A O 1
ATOM 885 N N . GLY A 1 114 ? 1.611 -3.853 0.640 1.00 86.12 114 GLY A N 1
ATOM 886 C CA . GLY A 1 114 ? 2.877 -4.552 0.490 1.00 86.12 114 GLY A CA 1
ATOM 887 C C . GLY A 1 114 ? 3.977 -3.753 -0.214 1.00 86.12 114 GLY A C 1
ATOM 888 O O . GLY A 1 114 ? 5.088 -4.277 -0.274 1.00 86.12 114 GLY A O 1
ATOM 889 N N . HIS A 1 115 ? 3.738 -2.530 -0.723 1.00 80.06 115 HIS A N 1
ATOM 890 C CA . HIS A 1 115 ? 4.802 -1.752 -1.394 1.00 80.06 115 HIS A CA 1
ATOM 891 C C . HIS A 1 115 ? 5.717 -1.062 -0.381 1.00 80.06 115 HIS A C 1
ATOM 893 O O . HIS A 1 115 ? 6.927 -1.028 -0.575 1.00 80.06 115 HIS A O 1
ATOM 899 N N . ASN A 1 116 ? 5.163 -0.554 0.720 1.00 81.25 116 ASN A N 1
ATOM 900 C CA . ASN A 1 116 ? 5.934 0.154 1.751 1.00 81.25 116 ASN A CA 1
ATOM 901 C C . ASN A 1 116 ? 6.520 -0.764 2.820 1.00 81.25 116 ASN A C 1
ATOM 903 O O . ASN A 1 116 ? 7.148 -0.297 3.770 1.00 81.25 116 ASN A O 1
ATOM 907 N N . GLU A 1 117 ? 6.267 -2.063 2.734 1.00 81.81 117 GLU A N 1
ATOM 908 C CA . GLU A 1 117 ? 6.884 -3.008 3.647 1.00 81.81 117 GLU A CA 1
ATOM 909 C C . GLU A 1 117 ? 8.413 -2.951 3.460 1.00 81.81 117 GLU A C 1
ATOM 911 O O . GLU A 1 117 ? 8.919 -2.883 2.341 1.00 81.81 117 GLU A O 1
ATOM 916 N N . ALA A 1 118 ? 9.192 -3.021 4.529 1.00 68.81 118 ALA A N 1
ATOM 917 C CA . ALA A 1 118 ? 10.656 -3.001 4.442 1.00 68.81 118 ALA A CA 1
ATOM 918 C C . ALA A 1 118 ? 11.208 -4.428 4.580 1.00 68.81 118 ALA A C 1
ATOM 920 O O . ALA A 1 118 ? 11.827 -4.726 5.588 1.00 68.81 118 ALA A O 1
ATOM 921 N N . ILE A 1 119 ? 10.881 -5.343 3.651 1.00 65.25 119 ILE A N 1
ATOM 922 C CA . ILE A 1 119 ? 11.298 -6.756 3.725 1.00 65.25 119 ILE A CA 1
ATOM 923 C C . ILE A 1 119 ? 12.781 -6.787 3.388 1.00 65.25 119 ILE A C 1
ATOM 925 O O . ILE A 1 119 ? 13.161 -6.940 2.230 1.00 65.25 119 ILE A O 1
ATOM 929 N N . ASP A 1 120 ? 13.596 -6.620 4.419 1.00 58.84 120 ASP A N 1
ATOM 930 C CA . ASP A 1 120 ? 14.999 -6.977 4.364 1.00 58.84 120 ASP A CA 1
ATOM 931 C C . ASP A 1 120 ? 15.123 -8.491 4.548 1.00 58.84 120 ASP A C 1
ATOM 933 O O . ASP A 1 120 ? 14.343 -9.137 5.255 1.00 58.84 120 ASP A O 1
ATOM 937 N N . ARG A 1 121 ? 16.112 -9.085 3.873 1.00 50.56 121 ARG A N 1
ATOM 938 C CA . ARG A 1 121 ? 16.405 -10.526 3.967 1.00 50.56 121 ARG A CA 1
ATOM 939 C C . ARG A 1 121 ? 17.012 -10.928 5.314 1.00 50.56 121 ARG A C 1
ATOM 941 O O . ARG A 1 121 ? 17.186 -12.120 5.561 1.00 50.56 121 ARG A O 1
ATOM 948 N N . GLU A 1 122 ? 17.351 -9.972 6.175 1.00 52.72 122 GLU A N 1
ATOM 949 C CA . GLU A 1 122 ? 17.937 -10.278 7.473 1.00 52.72 122 GLU A CA 1
ATOM 950 C C . GLU A 1 122 ? 16.877 -10.791 8.452 1.00 52.72 122 GLU A C 1
ATOM 952 O O . GLU A 1 122 ? 15.842 -10.171 8.703 1.00 52.72 122 GLU A O 1
ATOM 957 N N . LEU A 1 123 ? 17.140 -11.980 8.998 1.00 51.91 123 LEU A N 1
ATOM 958 C CA . LEU A 1 123 ? 16.280 -12.625 9.980 1.00 51.91 123 LEU A CA 1
ATOM 959 C C . LEU A 1 123 ? 16.132 -11.728 11.223 1.00 51.91 123 LEU A C 1
ATOM 961 O O . LEU A 1 123 ? 17.132 -11.219 11.733 1.00 51.91 123 LEU A O 1
ATOM 965 N N . PRO A 1 124 ? 14.914 -11.573 11.771 1.00 54.44 124 PRO A N 1
ATOM 966 C CA . PRO A 1 124 ? 14.704 -10.753 12.955 1.00 54.44 124 PRO A CA 1
ATOM 967 C C . PRO A 1 124 ? 15.528 -11.285 14.135 1.00 54.44 124 PRO A C 1
ATOM 969 O O . PRO A 1 124 ? 15.529 -12.481 14.438 1.00 54.44 124 PRO A O 1
ATOM 972 N N . GLY A 1 125 ? 16.211 -10.386 14.846 1.00 58.97 125 GLY A N 1
ATOM 973 C CA . GLY A 1 125 ? 16.987 -10.741 16.036 1.00 58.97 125 GLY A CA 1
ATOM 974 C C . GLY A 1 125 ? 16.122 -11.433 17.104 1.00 58.97 125 GLY A C 1
ATOM 975 O O . GLY A 1 125 ? 15.015 -10.985 17.416 1.00 58.97 125 GLY A O 1
ATOM 976 N N . LYS A 1 126 ? 16.635 -12.518 17.709 1.00 60.38 126 LYS A N 1
ATOM 977 C CA . LYS A 1 126 ? 15.904 -13.414 18.639 1.00 60.38 126 LYS A CA 1
ATOM 978 C C . LYS A 1 126 ? 15.105 -12.684 19.733 1.00 60.38 126 LYS A C 1
ATOM 980 O O . LYS A 1 126 ? 13.953 -13.041 19.982 1.00 60.38 126 LYS A O 1
ATOM 985 N N . PHE A 1 127 ? 15.674 -11.640 20.339 1.00 57.22 127 PHE A N 1
ATOM 986 C CA . PHE A 1 127 ? 15.048 -10.856 21.417 1.00 57.22 127 PHE A CA 1
ATOM 987 C C . PHE A 1 127 ? 13.743 -10.164 20.984 1.00 57.22 127 PHE A C 1
ATOM 989 O O . PHE A 1 127 ? 12.785 -10.051 21.749 1.00 57.22 127 PHE A O 1
ATOM 996 N N . ARG A 1 128 ? 13.664 -9.758 19.717 1.00 60.41 128 ARG A N 1
ATOM 997 C CA . ARG A 1 128 ? 12.538 -8.996 19.177 1.00 60.41 128 ARG A CA 1
ATOM 998 C C . ARG A 1 128 ? 11.321 -9.878 18.914 1.00 60.41 128 ARG A C 1
ATOM 1000 O O . ARG A 1 128 ? 10.204 -9.474 19.217 1.00 60.41 128 ARG A O 1
ATOM 1007 N N . SER A 1 129 ? 11.544 -11.125 18.493 1.00 60.06 129 SER A N 1
ATOM 1008 C CA . SER A 1 129 ? 10.489 -12.142 18.337 1.00 60.06 129 SER A CA 1
ATOM 1009 C C . SER A 1 129 ? 9.793 -12.517 19.656 1.00 60.06 129 SER A C 1
ATOM 1011 O O . SER A 1 129 ? 8.639 -12.951 19.656 1.00 60.06 129 SER A O 1
ATOM 1013 N N . PHE A 1 130 ? 10.490 -12.372 20.788 1.00 66.69 130 PHE A N 1
ATOM 1014 C CA . PHE A 1 130 ? 9.945 -12.640 22.118 1.00 66.69 130 PHE A CA 1
ATOM 1015 C C . PHE A 1 130 ? 9.082 -11.476 22.613 1.00 66.69 130 PHE A C 1
ATOM 1017 O O . PHE A 1 130 ? 7.945 -11.694 23.040 1.00 66.69 130 PHE A O 1
ATOM 1024 N N . TRP A 1 131 ? 9.601 -10.247 22.501 1.00 67.88 131 TRP A N 1
ATOM 1025 C CA . TRP A 1 131 ? 8.892 -9.032 22.912 1.00 67.88 131 TRP A CA 1
ATOM 1026 C C . TRP A 1 131 ? 7.619 -8.823 22.088 1.00 67.88 131 TRP A C 1
ATOM 1028 O O . TRP A 1 131 ? 6.561 -8.560 22.651 1.00 67.88 131 TRP A O 1
ATOM 1038 N N . LEU A 1 132 ? 7.695 -9.033 20.769 1.00 65.56 132 LEU A N 1
ATOM 1039 C CA . LEU A 1 132 ? 6.537 -8.936 19.879 1.00 65.56 132 LEU A CA 1
ATOM 1040 C C . LEU A 1 132 ? 5.441 -9.925 20.280 1.00 65.56 132 LEU A C 1
ATOM 1042 O O . LEU A 1 132 ? 4.328 -9.491 20.534 1.00 65.56 132 LEU A O 1
ATOM 1046 N N . ARG A 1 133 ? 5.760 -11.208 20.498 1.00 67.00 133 ARG A N 1
ATOM 1047 C CA . ARG A 1 133 ? 4.758 -12.206 20.920 1.00 67.00 133 ARG A CA 1
ATOM 1048 C C . ARG A 1 133 ? 4.032 -11.860 22.225 1.00 67.00 133 ARG A C 1
ATOM 1050 O O . ARG A 1 133 ? 2.848 -12.157 22.357 1.00 67.00 133 ARG A O 1
ATOM 1057 N N . HIS A 1 134 ? 4.721 -11.257 23.195 1.00 71.44 134 HIS A N 1
ATOM 1058 C CA . HIS A 1 134 ? 4.123 -10.941 24.499 1.00 71.44 134 HIS A CA 1
ATOM 1059 C C . HIS A 1 134 ? 3.374 -9.610 24.490 1.00 71.44 134 HIS A C 1
ATOM 1061 O O . HIS A 1 134 ? 2.278 -9.515 25.043 1.00 71.44 134 HIS A O 1
ATOM 1067 N N . CYS A 1 135 ? 3.929 -8.591 23.836 1.00 72.62 135 CYS A N 1
ATOM 1068 C CA . CYS A 1 135 ? 3.263 -7.305 23.705 1.00 72.62 135 CYS A CA 1
ATOM 1069 C C . CYS A 1 135 ? 2.091 -7.367 22.724 1.00 72.62 135 CYS A C 1
ATOM 1071 O O . CYS A 1 135 ? 1.116 -6.661 22.943 1.00 72.62 135 CYS A O 1
ATOM 1073 N N . GLU A 1 136 ? 2.121 -8.242 21.717 1.00 70.88 136 GLU A N 1
ATOM 1074 C CA . GLU A 1 136 ? 1.009 -8.444 20.781 1.00 70.88 136 GLU A CA 1
ATOM 1075 C C . GLU A 1 136 ? -0.302 -8.724 21.499 1.00 70.88 136 GLU A C 1
ATOM 1077 O O . GLU A 1 136 ? -1.267 -8.028 21.233 1.00 70.88 136 GLU A O 1
ATOM 1082 N N . ARG A 1 137 ? -0.331 -9.622 22.492 1.00 77.50 137 ARG A N 1
ATOM 1083 C CA . ARG A 1 137 ? -1.568 -9.882 23.249 1.00 77.50 137 ARG A CA 1
ATOM 1084 C C . ARG A 1 137 ? -2.115 -8.632 23.939 1.00 77.50 137 ARG A C 1
ATOM 1086 O O . ARG A 1 137 ? -3.322 -8.434 23.998 1.00 77.50 137 ARG A O 1
ATOM 1093 N N . LEU A 1 138 ? -1.242 -7.772 24.464 1.00 78.06 138 LEU A N 1
ATOM 1094 C CA . LEU A 1 138 ? -1.667 -6.521 25.100 1.00 78.06 138 LEU A CA 1
ATOM 1095 C C . LEU A 1 138 ? -2.182 -5.510 24.065 1.00 78.06 138 LEU A C 1
ATOM 1097 O O . LEU A 1 138 ? -3.190 -4.841 24.295 1.00 78.06 138 LEU A O 1
ATOM 1101 N N . LEU A 1 139 ? -1.532 -5.428 22.905 1.00 80.25 139 LEU A N 1
ATOM 1102 C CA . LEU A 1 139 ? -1.948 -4.573 21.787 1.00 80.25 139 LEU A CA 1
ATOM 1103 C C . LEU A 1 139 ? -3.237 -5.081 21.123 1.00 80.25 139 LEU A C 1
ATOM 1105 O O . LEU A 1 139 ? -4.091 -4.300 20.696 1.00 80.25 139 LEU A O 1
ATOM 1109 N N . ASP A 1 140 ? -3.456 -6.390 21.157 1.00 77.88 140 ASP A N 1
ATOM 1110 C CA . ASP A 1 140 ? -4.687 -7.051 20.739 1.00 77.88 140 ASP A CA 1
ATOM 1111 C C . ASP A 1 140 ? -5.873 -6.715 21.644 1.00 77.88 140 ASP A C 1
ATOM 1113 O O . ASP A 1 140 ? -7.019 -6.933 21.262 1.00 77.88 140 ASP A O 1
ATOM 1117 N N . HIS A 1 141 ? -5.656 -6.079 22.795 1.00 83.75 141 HIS A N 1
ATOM 1118 C CA . HIS A 1 141 ? -6.737 -5.675 23.694 1.00 83.75 141 HIS A CA 1
ATOM 1119 C C . HIS A 1 141 ? -6.814 -4.165 23.957 1.00 83.75 141 HIS A C 1
ATOM 1121 O O . HIS A 1 141 ? -7.894 -3.685 24.308 1.00 83.75 141 HIS A O 1
ATOM 1127 N N . SER A 1 142 ? -5.741 -3.404 23.717 1.00 87.12 142 SER A N 1
ATOM 1128 C CA . SER A 1 142 ? -5.725 -1.944 23.882 1.00 87.12 142 SER A CA 1
ATOM 1129 C C . SER A 1 142 ? -5.598 -1.199 22.552 1.00 87.12 142 SER A C 1
ATOM 1131 O O . SER A 1 142 ? -4.582 -1.291 21.864 1.00 87.12 142 SER A O 1
ATOM 1133 N N . TYR A 1 143 ? -6.613 -0.403 22.217 1.00 83.00 143 TYR A N 1
ATOM 1134 C CA . TYR A 1 143 ? -6.644 0.473 21.046 1.00 83.00 143 TYR A CA 1
ATOM 1135 C C . TYR A 1 143 ? -5.723 1.684 21.246 1.00 83.00 143 TYR A C 1
ATOM 1137 O O . TYR A 1 143 ? -5.088 2.139 20.294 1.00 83.00 143 TYR A O 1
ATOM 1145 N N . PHE A 1 144 ? -5.612 2.179 22.482 1.00 87.19 144 PHE A N 1
ATOM 1146 C CA . PHE A 1 144 ? -4.744 3.299 22.826 1.00 87.19 144 PHE A CA 1
ATOM 1147 C C . PHE A 1 144 ? -3.260 2.928 22.714 1.00 87.19 144 PHE A C 1
ATOM 1149 O O . PHE A 1 144 ? -2.517 3.600 21.999 1.00 87.19 144 PHE A O 1
ATOM 1156 N N . LEU A 1 145 ? -2.816 1.843 23.365 1.00 85.69 145 LEU A N 1
ATOM 1157 C CA . LEU A 1 145 ? -1.411 1.409 23.308 1.00 85.69 145 LEU A CA 1
ATOM 1158 C C . LEU A 1 145 ? -0.987 1.075 21.878 1.00 85.69 145 LEU A C 1
ATOM 1160 O O . LEU A 1 145 ? 0.125 1.388 21.456 1.00 85.69 145 LEU A O 1
ATOM 1164 N N . SER A 1 146 ? -1.908 0.489 21.126 1.00 81.31 146 SER A N 1
ATOM 1165 C CA . SER A 1 146 ? -1.769 0.216 19.707 1.00 81.31 146 SER A CA 1
ATOM 1166 C C . SER A 1 146 ? -1.528 1.463 18.860 1.00 81.31 146 SER A C 1
ATOM 1168 O O . SER A 1 146 ? -0.552 1.498 18.105 1.00 81.31 146 SER A O 1
ATOM 1170 N N . ASP A 1 147 ? -2.371 2.495 19.002 1.00 82.56 147 ASP A N 1
ATOM 1171 C CA . ASP A 1 147 ? -2.202 3.774 18.297 1.00 82.56 147 ASP A CA 1
ATOM 1172 C C . ASP A 1 147 ? -0.933 4.505 18.760 1.00 82.56 147 ASP A C 1
ATOM 1174 O O . ASP A 1 147 ? -0.196 5.065 17.949 1.00 82.56 147 ASP A O 1
ATOM 1178 N N . MET A 1 148 ? -0.614 4.446 20.055 1.00 85.56 148 MET A N 1
ATOM 1179 C CA . MET A 1 148 ? 0.603 5.031 20.616 1.00 85.56 148 MET A CA 1
ATOM 1180 C C . MET A 1 148 ? 1.863 4.383 20.030 1.00 85.56 148 MET A C 1
ATOM 1182 O O . MET A 1 148 ? 2.725 5.092 19.510 1.00 85.56 148 MET A O 1
ATOM 1186 N N . LEU A 1 149 ? 1.976 3.049 20.060 1.00 81.38 149 LEU A N 1
ATOM 1187 C CA . LEU A 1 149 ? 3.104 2.336 19.450 1.00 81.38 149 LEU A CA 1
ATOM 1188 C C . LEU A 1 149 ? 3.205 2.622 17.957 1.00 81.38 149 LEU A C 1
ATOM 1190 O O . LEU A 1 149 ? 4.305 2.787 17.431 1.00 81.38 149 LEU A O 1
ATOM 1194 N N . TYR A 1 150 ? 2.066 2.715 17.278 1.00 77.31 150 TYR A N 1
ATOM 1195 C CA . TYR A 1 150 ? 2.010 3.129 15.888 1.00 77.31 150 TYR A CA 1
ATOM 1196 C C . TYR A 1 150 ? 2.602 4.539 15.682 1.00 77.31 150 TYR A C 1
ATOM 1198 O O . TYR A 1 150 ? 3.490 4.713 14.843 1.00 77.31 150 TYR A O 1
ATOM 1206 N N . ARG A 1 151 ? 2.200 5.539 16.476 1.00 82.19 151 ARG A N 1
ATOM 1207 C CA . ARG A 1 151 ? 2.752 6.906 16.399 1.00 82.19 151 ARG A CA 1
ATOM 1208 C C . ARG A 1 151 ? 4.248 6.944 16.693 1.00 82.19 151 ARG A C 1
ATOM 1210 O O . ARG A 1 151 ? 4.974 7.685 16.031 1.00 82.19 151 ARG A O 1
ATOM 1217 N N . LEU A 1 152 ? 4.711 6.150 17.657 1.00 82.06 152 LEU A N 1
ATOM 1218 C CA . LEU A 1 152 ? 6.132 6.031 17.987 1.00 82.06 152 LEU A CA 1
ATOM 1219 C C . LEU A 1 152 ? 6.929 5.426 16.822 1.00 82.06 152 LEU A C 1
ATOM 1221 O O . LEU A 1 152 ? 7.973 5.965 16.457 1.00 82.06 152 LEU A O 1
ATOM 1225 N N . ARG A 1 153 ? 6.407 4.374 16.178 1.00 74.12 153 ARG A N 1
ATOM 1226 C CA . ARG A 1 153 ? 6.994 3.785 14.960 1.00 74.12 153 ARG A CA 1
ATOM 1227 C C . ARG A 1 153 ? 7.055 4.791 13.815 1.00 74.12 153 ARG A C 1
ATOM 1229 O O . ARG A 1 153 ? 8.101 4.943 13.198 1.00 74.12 153 ARG A O 1
ATOM 1236 N N . ARG A 1 154 ? 5.975 5.545 13.580 1.00 72.25 154 ARG A N 1
ATOM 1237 C CA . ARG A 1 154 ? 5.927 6.588 12.541 1.00 72.25 154 ARG A CA 1
ATOM 1238 C C . ARG A 1 154 ? 6.981 7.679 12.750 1.00 72.25 154 ARG A C 1
ATOM 1240 O O . ARG A 1 154 ? 7.511 8.199 11.778 1.00 72.25 154 ARG A O 1
ATOM 1247 N N . LYS A 1 155 ? 7.287 8.027 14.003 1.00 81.38 155 LYS A N 1
ATOM 1248 C CA . LYS A 1 155 ? 8.347 8.991 14.344 1.00 81.38 155 LYS A CA 1
ATOM 1249 C C . LYS A 1 155 ? 9.763 8.402 14.259 1.00 81.38 155 LYS A C 1
ATOM 1251 O O . LYS A 1 155 ? 10.710 9.083 14.628 1.00 81.38 155 LYS A O 1
ATOM 1256 N N . GLY A 1 156 ? 9.915 7.143 13.840 1.00 73.44 156 GLY A N 1
ATOM 1257 C CA . GLY A 1 156 ? 11.206 6.454 13.794 1.00 73.44 156 GLY A CA 1
ATOM 1258 C C . GLY A 1 156 ? 11.771 6.088 15.170 1.00 73.44 156 GLY A C 1
ATOM 1259 O O . GLY A 1 156 ? 12.883 5.578 15.250 1.00 73.44 156 GLY A O 1
ATOM 1260 N N . LEU A 1 157 ? 11.013 6.301 16.254 1.00 79.62 157 LEU A N 1
ATOM 1261 C CA . LEU A 1 157 ? 11.454 6.000 17.624 1.00 79.62 157 LEU A CA 1
ATOM 1262 C C . LEU A 1 157 ? 11.463 4.496 17.910 1.00 79.62 157 LEU A C 1
ATOM 1264 O O . LEU A 1 157 ? 12.137 4.033 18.824 1.00 79.62 157 LEU A O 1
ATOM 1268 N N . LEU A 1 158 ? 10.707 3.731 17.124 1.00 73.88 158 LEU A N 1
ATOM 1269 C CA . LEU A 1 158 ? 10.696 2.278 17.149 1.00 73.88 158 LEU A CA 1
ATOM 1270 C C . LEU A 1 158 ? 10.941 1.782 15.728 1.00 73.88 158 LEU A C 1
ATOM 1272 O O . LEU A 1 158 ? 10.094 1.973 14.854 1.00 73.88 158 LEU A O 1
ATOM 1276 N N . ARG A 1 159 ? 12.074 1.113 15.497 1.00 67.31 159 ARG A N 1
ATOM 1277 C CA . ARG A 1 159 ? 12.272 0.371 14.249 1.00 67.31 159 ARG A CA 1
ATOM 1278 C C . ARG A 1 159 ? 11.228 -0.747 14.174 1.00 67.31 159 ARG A C 1
ATOM 1280 O O . ARG A 1 159 ? 10.926 -1.401 15.178 1.00 67.31 159 ARG A O 1
ATOM 1287 N N . VAL A 1 160 ? 10.693 -1.001 12.987 1.00 63.94 160 VAL A N 1
ATOM 1288 C CA . VAL A 1 160 ? 9.875 -2.185 12.683 1.00 63.94 160 VAL A CA 1
ATOM 1289 C C . VAL A 1 160 ? 10.711 -3.054 11.765 1.00 63.94 160 VAL A C 1
ATOM 1291 O O . VAL A 1 160 ? 11.246 -2.540 10.791 1.00 63.94 160 VAL A O 1
ATOM 1294 N N . ASP A 1 161 ? 10.874 -4.329 12.105 1.00 64.50 161 ASP A N 1
ATOM 1295 C CA . ASP A 1 161 ? 11.482 -5.268 11.168 1.00 64.50 161 ASP A CA 1
ATOM 1296 C C . ASP A 1 161 ? 10.452 -5.513 10.083 1.00 64.50 161 ASP A C 1
ATOM 1298 O O . ASP A 1 161 ? 9.379 -6.052 10.364 1.00 64.50 161 ASP A O 1
ATOM 1302 N N . GLY A 1 162 ? 10.744 -5.092 8.858 1.00 66.12 162 GLY A N 1
ATOM 1303 C CA . GLY A 1 162 ? 10.012 -5.641 7.738 1.00 66.12 162 GLY A CA 1
ATOM 1304 C C . GLY A 1 162 ? 10.631 -7.000 7.441 1.00 66.12 162 GLY A C 1
ATOM 1305 O O . GLY A 1 162 ? 11.767 -7.136 7.010 1.00 66.12 162 GLY A O 1
ATOM 1306 N N . SER A 1 163 ? 9.878 -8.040 7.757 1.00 72.06 163 SER A N 1
ATOM 1307 C CA . SER A 1 163 ? 10.178 -9.403 7.338 1.00 72.06 163 SER A CA 1
ATOM 1308 C C . SER A 1 163 ? 8.961 -9.931 6.605 1.00 72.06 163 SER A C 1
ATOM 1310 O O . SER A 1 163 ? 7.842 -9.455 6.827 1.00 72.06 163 SER A O 1
ATOM 1312 N N . TYR A 1 164 ? 9.162 -10.918 5.735 1.00 78.12 164 TYR A N 1
ATOM 1313 C CA . TYR A 1 164 ? 8.049 -11.535 5.016 1.00 78.12 164 TYR A CA 1
ATOM 1314 C C . TYR A 1 164 ? 7.010 -12.108 5.989 1.00 78.12 164 TYR A C 1
ATOM 1316 O O . TYR A 1 164 ? 5.817 -11.884 5.817 1.00 78.12 164 TYR A O 1
ATOM 1324 N N . LEU A 1 165 ? 7.471 -12.735 7.076 1.00 77.62 165 LEU A N 1
ATOM 1325 C CA . LEU A 1 165 ? 6.608 -13.261 8.133 1.00 77.62 165 LEU A CA 1
ATOM 1326 C C . LEU A 1 165 ? 5.764 -12.164 8.798 1.00 77.62 165 LEU A C 1
ATOM 1328 O O . LEU A 1 165 ? 4.595 -12.382 9.101 1.00 77.62 165 LEU A O 1
ATOM 1332 N N . TRP A 1 166 ? 6.340 -10.978 9.023 1.00 78.88 166 TRP A N 1
ATOM 1333 C CA . TRP A 1 166 ? 5.611 -9.859 9.622 1.00 78.88 166 TRP A CA 1
ATOM 1334 C C . TRP A 1 166 ? 4.534 -9.317 8.685 1.00 78.88 166 TRP A C 1
ATOM 1336 O O . TRP A 1 166 ? 3.412 -9.050 9.114 1.00 78.88 166 TRP A O 1
ATOM 1346 N N . TYR A 1 167 ? 4.864 -9.187 7.401 1.00 85.94 167 TYR A N 1
ATOM 1347 C CA . TYR A 1 167 ? 3.892 -8.815 6.382 1.00 85.94 167 TYR A CA 1
ATOM 1348 C C . TYR A 1 167 ? 2.765 -9.851 6.282 1.00 85.94 167 TYR A C 1
ATOM 1350 O O . TYR A 1 167 ? 1.600 -9.472 6.361 1.00 85.94 167 TYR A O 1
ATOM 1358 N N . GLU A 1 168 ? 3.092 -11.145 6.198 1.00 87.12 168 GLU A N 1
ATOM 1359 C CA . GLU A 1 168 ? 2.104 -12.228 6.138 1.00 87.12 168 GLU A CA 1
ATOM 1360 C C . GLU A 1 168 ? 1.179 -12.215 7.363 1.00 87.12 168 GLU A C 1
ATOM 1362 O O . GLU A 1 168 ? -0.042 -12.285 7.219 1.00 87.12 168 GLU A O 1
ATOM 1367 N N . LEU A 1 169 ? 1.741 -12.067 8.569 1.00 86.44 169 LEU A N 1
ATOM 1368 C CA . LEU A 1 169 ? 0.973 -11.997 9.812 1.00 86.44 169 LEU A CA 1
ATOM 1369 C C . LEU A 1 169 ? -0.034 -10.842 9.789 1.00 86.44 169 LEU A C 1
ATOM 1371 O O . LEU A 1 169 ? -1.209 -11.036 10.102 1.00 86.44 169 LEU A O 1
ATOM 1375 N N . ASN A 1 170 ? 0.404 -9.639 9.420 1.00 88.94 170 ASN A N 1
ATOM 1376 C CA . ASN A 1 170 ? -0.486 -8.480 9.366 1.00 88.94 170 ASN A CA 1
ATOM 1377 C C . ASN A 1 170 ? -1.519 -8.617 8.245 1.00 88.94 170 ASN A C 1
ATOM 1379 O O . ASN A 1 170 ? -2.683 -8.288 8.455 1.00 88.94 170 ASN A O 1
ATOM 1383 N N . LEU A 1 171 ? -1.124 -9.133 7.080 1.00 93.31 171 LEU A N 1
ATOM 1384 C CA . LEU A 1 171 ? -2.029 -9.385 5.963 1.00 93.31 171 LEU A CA 1
ATOM 1385 C C . LEU A 1 171 ? -3.143 -10.356 6.372 1.00 93.31 171 LEU A C 1
ATOM 1387 O O . LEU A 1 171 ? -4.324 -10.064 6.181 1.00 93.31 171 LEU A O 1
ATOM 1391 N N . ARG A 1 172 ? -2.774 -11.469 7.014 1.00 94.19 172 ARG A N 1
ATOM 1392 C CA . ARG A 1 172 ? -3.708 -12.445 7.582 1.00 94.19 172 ARG A CA 1
ATOM 1393 C C . ARG A 1 172 ? -4.656 -11.788 8.580 1.00 94.19 172 ARG A C 1
ATOM 1395 O O . ARG A 1 172 ? -5.865 -11.947 8.456 1.00 94.19 172 ARG A O 1
ATOM 1402 N N . ARG A 1 173 ? -4.130 -10.980 9.502 1.00 93.38 173 ARG A N 1
ATOM 1403 C CA . ARG A 1 173 ? -4.939 -10.265 10.500 1.00 93.38 173 ARG A CA 1
ATOM 1404 C C . ARG A 1 173 ? -5.923 -9.274 9.880 1.00 93.38 173 ARG A C 1
ATOM 1406 O O . ARG A 1 173 ? -7.035 -9.145 10.387 1.00 93.38 173 ARG A O 1
ATOM 1413 N N . ILE A 1 174 ? -5.560 -8.587 8.793 1.00 96.06 174 ILE A N 1
ATOM 1414 C CA . ILE A 1 174 ? -6.488 -7.720 8.043 1.00 96.06 174 ILE A CA 1
ATOM 1415 C C . ILE A 1 174 ? -7.644 -8.552 7.486 1.00 96.06 174 ILE A C 1
ATOM 1417 O O . ILE A 1 174 ? -8.805 -8.186 7.665 1.00 96.06 174 ILE A O 1
ATOM 1421 N N . ILE A 1 175 ? -7.324 -9.676 6.841 1.00 97.06 175 ILE A N 1
ATOM 1422 C CA . ILE A 1 175 ? -8.304 -10.586 6.240 1.00 97.06 175 ILE A CA 1
ATOM 1423 C C . ILE A 1 175 ? -9.235 -11.163 7.313 1.00 97.06 175 ILE A C 1
ATOM 1425 O O . ILE A 1 175 ? -10.451 -11.122 7.146 1.00 97.06 175 ILE A O 1
ATOM 1429 N N . GLU A 1 176 ? -8.688 -11.659 8.421 1.00 96.50 176 GLU A N 1
ATOM 1430 C CA . GLU A 1 176 ? -9.456 -12.191 9.553 1.00 96.50 176 GLU A CA 1
ATOM 1431 C C . GLU A 1 176 ? -10.355 -11.112 10.164 1.00 96.50 176 GLU A C 1
ATOM 1433 O O . GLU A 1 176 ? -11.559 -11.316 10.276 1.00 96.50 176 GLU A O 1
ATOM 1438 N N . THR A 1 177 ? -9.819 -9.915 10.424 1.00 96.00 177 THR A N 1
ATOM 1439 C CA . THR A 1 177 ? -10.597 -8.776 10.947 1.00 96.00 177 THR A CA 1
ATOM 1440 C C . THR A 1 177 ? -11.778 -8.417 10.036 1.00 96.00 177 THR A C 1
ATOM 1442 O O . THR A 1 177 ? -12.856 -8.083 10.528 1.00 96.00 177 THR A O 1
ATOM 1445 N N . ALA A 1 178 ? -11.591 -8.477 8.714 1.00 97.06 178 ALA A N 1
ATOM 1446 C CA . ALA A 1 178 ? -12.654 -8.227 7.745 1.00 97.06 178 ALA A CA 1
ATOM 1447 C C . ALA A 1 178 ? -13.717 -9.335 7.764 1.00 97.06 178 ALA A C 1
ATOM 1449 O O . ALA A 1 178 ? -14.911 -9.053 7.803 1.00 97.06 178 ALA A O 1
ATOM 1450 N N . ARG A 1 179 ? -13.299 -10.604 7.785 1.00 96.75 179 ARG A N 1
ATOM 1451 C CA . ARG A 1 179 ? -14.227 -11.745 7.813 1.00 96.75 179 ARG A CA 1
ATOM 1452 C C . ARG A 1 179 ? -15.034 -11.782 9.108 1.00 96.75 179 ARG A C 1
ATOM 1454 O O . ARG A 1 179 ? -16.252 -11.932 9.056 1.00 96.75 179 ARG A O 1
ATOM 1461 N N . ASP A 1 180 ? -14.385 -11.553 10.246 1.00 95.56 180 ASP A N 1
ATOM 1462 C CA . ASP A 1 180 ? -15.014 -11.522 11.573 1.00 95.56 180 ASP A CA 1
ATOM 1463 C C . ASP A 1 180 ? -16.018 -10.370 11.729 1.00 95.56 180 ASP A C 1
ATOM 1465 O O . ASP A 1 180 ? -16.926 -10.420 12.568 1.00 95.56 180 ASP A O 1
ATOM 1469 N N . SER A 1 181 ? -15.873 -9.314 10.923 1.00 95.19 181 SER A N 1
ATOM 1470 C CA . SER A 1 181 ? -16.818 -8.201 10.869 1.00 95.19 181 SER A CA 1
ATOM 1471 C C . SER A 1 181 ? -17.942 -8.405 9.851 1.00 95.19 181 SER A C 1
ATOM 1473 O O . SER A 1 181 ? -18.852 -7.575 9.806 1.00 95.19 181 SER A O 1
ATOM 1475 N N . GLY A 1 182 ? -17.924 -9.498 9.079 1.00 96.12 182 GLY A N 1
ATOM 1476 C CA . GLY A 1 182 ? -18.912 -9.820 8.045 1.00 96.12 182 GLY A CA 1
ATOM 1477 C C . GLY A 1 182 ? -18.622 -9.204 6.672 1.00 96.12 182 GLY A C 1
ATOM 1478 O O . GLY A 1 182 ? -19.524 -9.137 5.840 1.00 96.12 182 GLY A O 1
ATOM 1479 N N . LEU A 1 183 ? -17.400 -8.724 6.429 1.00 97.31 183 LEU A N 1
ATOM 1480 C CA . LEU A 1 183 ? -16.968 -8.244 5.117 1.00 97.31 183 LEU A CA 1
ATOM 1481 C C . LEU A 1 183 ? -16.384 -9.379 4.273 1.00 97.31 183 LEU A C 1
ATOM 1483 O O . LEU A 1 183 ? -15.701 -10.272 4.776 1.00 97.31 183 LEU A O 1
ATOM 1487 N N . THR A 1 184 ? -16.581 -9.286 2.959 1.00 97.88 184 THR A N 1
ATOM 1488 C CA . THR A 1 184 ? -15.882 -10.132 1.983 1.00 97.88 184 THR A CA 1
ATOM 1489 C C . THR A 1 184 ? -14.542 -9.488 1.608 1.00 97.88 184 THR A C 1
ATOM 1491 O O . THR A 1 184 ? -14.546 -8.421 0.988 1.00 97.88 184 THR A O 1
ATOM 1494 N N . PRO A 1 185 ? -13.386 -10.075 1.973 1.00 97.56 185 PRO A N 1
ATOM 1495 C CA . PRO A 1 185 ? -12.089 -9.540 1.578 1.00 97.56 185 PRO A CA 1
ATOM 1496 C C . PRO A 1 185 ? -11.804 -9.832 0.098 1.00 97.56 185 PRO A C 1
ATOM 1498 O O . PRO A 1 185 ? -11.857 -10.976 -0.345 1.00 97.56 185 PRO A O 1
ATOM 1501 N N . ILE A 1 186 ? -11.453 -8.789 -0.646 1.00 96.06 186 ILE A N 1
ATOM 1502 C CA . ILE A 1 186 ? -10.990 -8.816 -2.032 1.00 96.06 186 ILE A CA 1
ATOM 1503 C C . ILE A 1 186 ? -9.516 -8.419 -1.997 1.00 96.06 186 ILE A C 1
ATOM 1505 O O . ILE A 1 186 ? -9.170 -7.245 -1.835 1.00 96.06 186 ILE A O 1
ATOM 1509 N N . LEU A 1 187 ? -8.640 -9.417 -2.099 1.00 92.69 187 LEU A N 1
ATOM 1510 C CA . LEU A 1 187 ? -7.202 -9.190 -2.133 1.00 92.69 187 LEU A CA 1
ATOM 1511 C C . LEU A 1 187 ? -6.803 -8.730 -3.535 1.00 92.69 187 LEU A C 1
ATOM 1513 O O . LEU A 1 187 ? -6.836 -9.511 -4.482 1.00 92.69 187 LEU A O 1
ATOM 1517 N N . SER A 1 188 ? -6.413 -7.465 -3.656 1.00 86.06 188 SER A N 1
ATOM 1518 C CA . SER A 1 188 ? -5.769 -6.950 -4.857 1.00 86.06 188 SER A CA 1
ATOM 1519 C C . SER A 1 188 ? -4.271 -7.167 -4.703 1.00 86.06 188 SER A C 1
ATOM 1521 O O . SER A 1 188 ? -3.614 -6.544 -3.863 1.00 86.06 188 SER A O 1
ATOM 1523 N N . THR A 1 189 ? -3.742 -8.126 -5.459 1.00 75.00 189 THR A N 1
ATOM 1524 C CA . THR A 1 189 ? -2.311 -8.421 -5.454 1.00 75.00 189 THR A CA 1
ATOM 1525 C C . THR A 1 189 ? -1.532 -7.207 -5.935 1.00 75.00 189 THR A C 1
ATOM 1527 O O . THR A 1 189 ? -2.007 -6.451 -6.781 1.00 75.00 189 THR A O 1
ATOM 1530 N N . LEU A 1 190 ? -0.319 -7.048 -5.407 1.00 60.62 190 LEU A N 1
ATOM 1531 C CA . LEU A 1 190 ? 0.650 -6.060 -5.866 1.00 60.62 190 LEU A CA 1
ATOM 1532 C C . LEU A 1 190 ? 0.818 -6.202 -7.383 1.00 60.62 190 LEU A C 1
ATOM 1534 O O . LEU A 1 190 ? 1.540 -7.079 -7.852 1.00 60.62 190 LEU A O 1
ATOM 1538 N N . ALA A 1 191 ? 0.157 -5.350 -8.160 1.00 54.28 191 ALA A N 1
ATOM 1539 C CA . ALA A 1 191 ? 0.438 -5.223 -9.576 1.00 54.28 191 ALA A CA 1
ATOM 1540 C C . ALA A 1 191 ? 1.734 -4.416 -9.714 1.00 54.28 191 ALA A C 1
ATOM 1542 O O . ALA A 1 191 ? 1.740 -3.289 -10.189 1.00 54.28 191 ALA A O 1
ATOM 1543 N N . VAL A 1 192 ? 2.857 -5.003 -9.302 1.00 52.22 192 VAL A N 1
ATOM 1544 C CA . VAL A 1 192 ? 4.190 -4.552 -9.718 1.00 52.22 192 VAL A CA 1
ATOM 1545 C C . VAL A 1 192 ? 4.524 -5.149 -11.083 1.00 52.22 192 VAL A C 1
ATOM 1547 O O . VAL A 1 192 ? 5.662 -5.516 -11.348 1.00 52.22 192 VAL A O 1
ATOM 1550 N N . ASN A 1 193 ? 3.532 -5.253 -11.973 1.00 45.81 193 ASN A N 1
ATOM 1551 C CA . ASN A 1 193 ? 3.777 -5.610 -13.361 1.00 45.81 193 ASN A CA 1
ATOM 1552 C C . ASN A 1 193 ? 3.980 -4.323 -14.152 1.00 45.81 193 ASN A C 1
ATOM 1554 O O . ASN A 1 193 ? 3.118 -3.829 -14.872 1.00 45.81 193 ASN A O 1
ATOM 1558 N N . TYR A 1 194 ? 5.154 -3.748 -13.942 1.00 52.03 194 TYR A N 1
ATOM 1559 C CA . TYR A 1 194 ? 5.642 -2.574 -14.642 1.00 52.03 194 TYR A CA 1
ATOM 1560 C C . TYR A 1 194 ? 6.194 -2.950 -16.023 1.00 52.03 194 TYR A C 1
ATOM 1562 O O . TYR A 1 194 ? 7.308 -2.558 -16.371 1.00 52.03 194 TYR A O 1
ATOM 1570 N N . SER A 1 195 ? 5.440 -3.720 -16.814 1.00 52.78 195 SER A N 1
ATOM 1571 C CA . SER A 1 195 ? 5.808 -3.894 -18.219 1.00 52.78 195 SER A CA 1
ATOM 1572 C C . SER A 1 195 ? 5.808 -2.517 -18.885 1.00 52.78 195 SER A C 1
ATOM 1574 O O . SER A 1 195 ? 4.834 -1.770 -18.785 1.00 52.78 195 SER A O 1
ATOM 1576 N N . GLY A 1 196 ? 6.942 -2.143 -19.475 1.00 62.81 196 GLY A N 1
ATOM 1577 C CA . GLY A 1 196 ? 7.111 -0.864 -20.160 1.00 62.81 196 GLY A CA 1
ATOM 1578 C C . GLY A 1 196 ? 7.302 0.375 -19.275 1.00 62.81 196 GLY A C 1
ATOM 1579 O O . GLY A 1 196 ? 7.380 1.467 -19.829 1.00 62.81 196 GLY A O 1
ATOM 1580 N N . VAL A 1 197 ? 7.416 0.260 -17.942 1.00 69.12 197 VAL A N 1
ATOM 1581 C CA . VAL A 1 197 ? 7.755 1.428 -17.101 1.00 69.12 197 VAL A CA 1
ATOM 1582 C C . VAL A 1 197 ? 9.259 1.510 -16.883 1.00 69.12 197 VAL A C 1
ATOM 1584 O O . VAL A 1 197 ? 9.858 0.629 -16.256 1.00 69.12 197 VAL A O 1
ATOM 1587 N N . GLU A 1 198 ? 9.832 2.622 -17.332 1.00 78.75 198 GLU A N 1
ATOM 1588 C CA . GLU A 1 198 ? 11.249 2.952 -17.200 1.00 78.75 198 GLU A CA 1
ATOM 1589 C C . GLU A 1 198 ? 11.748 2.799 -15.749 1.00 78.75 198 GLU A C 1
ATOM 1591 O O . GLU A 1 198 ? 11.007 3.083 -14.792 1.00 78.75 198 GLU A O 1
ATOM 1596 N N . PRO A 1 199 ? 12.980 2.295 -15.548 1.00 77.38 199 PRO A N 1
ATOM 1597 C CA . PRO A 1 199 ? 13.641 2.274 -14.246 1.00 77.38 199 PRO A CA 1
ATOM 1598 C C . PRO A 1 199 ? 13.784 3.702 -13.700 1.00 77.38 199 PRO A C 1
ATOM 1600 O O . PRO A 1 199 ? 13.848 4.660 -14.464 1.00 77.38 199 PRO A O 1
ATOM 1603 N N . SER A 1 200 ? 13.821 3.866 -12.375 1.00 71.00 200 SER A N 1
ATOM 1604 C CA . SER A 1 200 ? 14.076 5.188 -11.798 1.00 71.00 200 SER A CA 1
ATOM 1605 C C . SER A 1 200 ? 15.567 5.341 -11.660 1.00 71.00 200 SER A C 1
ATOM 1607 O O . SER A 1 200 ? 16.265 4.428 -11.226 1.00 71.00 200 SER A O 1
ATOM 1609 N N . PHE A 1 201 ? 16.019 6.537 -11.955 1.00 74.88 201 PHE A N 1
ATOM 1610 C CA . PHE A 1 201 ? 17.383 6.980 -11.767 1.00 74.88 201 PHE A CA 1
ATOM 1611 C C . PHE A 1 201 ? 17.338 8.297 -10.988 1.00 74.88 201 PHE A C 1
ATOM 1613 O O . PHE A 1 201 ? 16.276 8.904 -10.823 1.00 74.88 201 PHE A O 1
ATOM 1620 N N . ASP A 1 202 ? 18.474 8.687 -10.425 1.00 70.62 202 ASP A N 1
ATOM 1621 C CA . ASP A 1 202 ? 18.601 9.935 -9.678 1.00 70.62 202 ASP A CA 1
ATOM 1622 C C . ASP A 1 202 ? 18.899 11.068 -10.670 1.00 70.62 202 ASP A C 1
ATOM 1624 O O . ASP A 1 202 ? 19.919 11.037 -11.358 1.00 70.62 202 ASP A O 1
ATOM 1628 N N . MET A 1 203 ? 17.994 12.043 -10.790 1.00 65.75 203 MET A N 1
ATOM 1629 C CA . MET A 1 203 ? 18.114 13.150 -11.748 1.00 65.75 203 MET A CA 1
ATOM 1630 C C . MET A 1 203 ? 19.055 14.234 -11.209 1.00 65.75 203 MET A C 1
ATOM 1632 O O . MET A 1 203 ? 18.618 15.329 -10.861 1.00 65.75 203 MET A O 1
ATOM 1636 N N . ARG A 1 204 ? 20.352 13.930 -11.095 1.00 68.69 204 ARG A N 1
ATOM 1637 C CA . ARG A 1 204 ? 21.353 14.926 -10.663 1.00 68.69 204 ARG A CA 1
ATOM 1638 C C . ARG A 1 204 ? 21.867 15.800 -11.805 1.00 68.69 204 ARG A C 1
ATOM 1640 O O . ARG A 1 204 ? 22.255 16.934 -11.546 1.00 68.69 204 ARG A O 1
ATOM 1647 N N . ASP A 1 205 ? 21.843 15.291 -13.036 1.00 76.75 205 ASP A N 1
ATOM 1648 C CA . ASP A 1 205 ? 22.247 16.011 -14.249 1.00 76.75 205 ASP A CA 1
ATOM 1649 C C . ASP A 1 205 ? 21.248 15.751 -15.390 1.00 76.75 205 ASP A C 1
ATOM 1651 O O . ASP A 1 205 ? 21.398 14.850 -16.217 1.00 76.75 205 ASP A O 1
ATOM 1655 N N . GLU A 1 206 ? 20.161 16.520 -15.381 1.00 82.75 206 GLU A N 1
ATOM 1656 C CA . GLU A 1 206 ? 19.050 16.373 -16.323 1.00 82.75 206 GLU A CA 1
ATOM 1657 C C . GLU A 1 206 ? 19.434 16.770 -17.762 1.00 82.75 206 GLU A C 1
ATOM 1659 O O . GLU A 1 206 ? 18.892 16.218 -18.720 1.00 82.75 206 GLU A O 1
ATOM 1664 N N . SER A 1 207 ? 20.378 17.699 -17.950 1.00 84.56 207 SER A N 1
ATOM 1665 C CA . SER A 1 207 ? 20.745 18.187 -19.286 1.00 84.56 207 SER A CA 1
ATOM 1666 C C . SER A 1 207 ? 21.553 17.155 -20.070 1.00 84.56 207 SER A C 1
ATOM 1668 O O . SER A 1 207 ? 21.199 16.870 -21.216 1.00 84.56 207 SER A O 1
ATOM 1670 N N . SER A 1 208 ? 22.572 16.553 -19.448 1.00 86.12 208 SER A N 1
ATOM 1671 C CA . SER A 1 208 ? 23.366 15.476 -20.057 1.00 86.12 208 SER A CA 1
ATOM 1672 C C . SER A 1 208 ? 22.487 14.275 -20.420 1.00 86.12 208 SER A C 1
ATOM 1674 O O . SER A 1 208 ? 22.498 13.778 -21.550 1.00 86.12 208 SER A O 1
ATOM 1676 N N . LEU A 1 209 ? 21.614 13.873 -19.493 1.00 88.12 209 LEU A N 1
ATOM 1677 C CA . LEU A 1 209 ? 20.668 12.785 -19.713 1.00 88.12 209 LEU A CA 1
ATOM 1678 C C . LEU A 1 209 ? 19.750 13.042 -20.920 1.00 88.12 209 LEU A C 1
ATOM 1680 O O . LEU A 1 209 ? 19.571 12.165 -21.769 1.00 88.12 209 LEU A O 1
ATOM 1684 N N . ASN A 1 210 ? 19.173 14.242 -21.003 1.00 90.00 210 ASN A N 1
ATOM 1685 C CA . ASN A 1 210 ? 18.271 14.617 -22.087 1.00 90.00 210 ASN A CA 1
ATOM 1686 C C . ASN A 1 210 ? 18.974 14.639 -23.449 1.00 90.00 210 ASN A C 1
ATOM 1688 O O . ASN A 1 210 ? 18.372 14.255 -24.454 1.00 90.00 210 ASN A O 1
ATOM 1692 N N . GLU A 1 211 ? 20.245 15.044 -23.503 1.00 93.25 211 GLU A N 1
ATOM 1693 C CA . GLU A 1 211 ? 21.035 14.979 -24.733 1.00 93.25 211 GLU A CA 1
ATOM 1694 C C . GLU A 1 211 ? 21.214 13.530 -25.203 1.00 93.25 211 GLU A C 1
ATOM 1696 O O . GLU A 1 211 ? 20.945 13.217 -26.371 1.00 93.25 211 GLU A O 1
ATOM 1701 N N . HIS A 1 212 ? 21.590 12.631 -24.291 1.00 94.69 212 HIS A N 1
ATOM 1702 C CA . HIS A 1 212 ? 21.755 11.218 -24.608 1.00 94.69 212 HIS A CA 1
ATOM 1703 C C . HIS A 1 212 ? 20.447 10.560 -25.051 1.00 94.69 212 HIS A C 1
ATOM 1705 O O . HIS A 1 212 ? 20.444 9.832 -26.048 1.00 94.69 212 HIS A O 1
ATOM 1711 N N . LEU A 1 213 ? 19.333 10.854 -24.372 1.00 93.81 213 LEU A N 1
ATOM 1712 C CA . LEU A 1 213 ? 18.005 10.372 -24.754 1.00 93.81 213 LEU A CA 1
ATOM 1713 C C . LEU A 1 213 ? 17.601 10.875 -26.140 1.00 93.81 213 LEU A C 1
ATOM 1715 O O . LEU A 1 213 ? 17.188 10.072 -26.977 1.00 93.81 213 LEU A O 1
ATOM 1719 N N . ARG A 1 214 ? 17.775 12.173 -26.421 1.00 96.31 214 ARG A N 1
ATOM 1720 C CA . ARG A 1 214 ? 17.461 12.752 -27.735 1.00 96.31 214 ARG A CA 1
ATOM 1721 C C . ARG A 1 214 ? 18.253 12.066 -28.845 1.00 96.31 214 ARG A C 1
ATOM 1723 O O . ARG A 1 214 ? 17.671 11.646 -29.842 1.00 96.31 214 ARG A O 1
ATOM 1730 N N . ARG A 1 215 ? 19.565 11.900 -28.657 1.00 96.62 215 ARG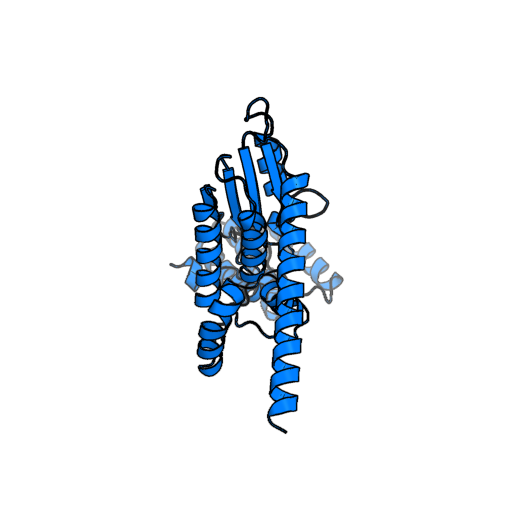 A N 1
ATOM 1731 C CA . ARG A 1 215 ? 20.426 11.208 -29.624 1.00 96.62 215 ARG A CA 1
ATOM 1732 C C . ARG A 1 215 ? 20.024 9.745 -29.812 1.00 96.62 215 ARG A C 1
ATOM 1734 O O . ARG A 1 215 ? 20.018 9.255 -30.939 1.00 96.62 215 ARG A O 1
ATOM 1741 N N . GLY A 1 216 ? 19.672 9.051 -28.734 1.00 96.25 216 GLY A N 1
ATOM 1742 C CA . GLY A 1 216 ? 19.186 7.677 -28.801 1.00 96.25 216 GLY A CA 1
ATOM 1743 C C . GLY A 1 216 ? 17.886 7.555 -29.604 1.00 96.25 216 GLY A C 1
ATOM 1744 O O . GLY A 1 216 ? 17.808 6.718 -30.499 1.00 96.25 216 GLY A O 1
ATOM 1745 N N . LEU A 1 217 ? 16.926 8.464 -29.402 1.00 96.44 217 LEU A N 1
ATOM 1746 C CA . LEU A 1 217 ? 15.680 8.517 -30.180 1.00 96.44 217 LEU A CA 1
ATOM 1747 C C . LEU A 1 217 ? 15.924 8.811 -31.670 1.00 96.44 217 LEU A C 1
ATOM 1749 O O . LEU A 1 217 ? 15.278 8.221 -32.538 1.00 96.44 217 LEU A O 1
ATOM 1753 N N . GLU A 1 218 ? 16.881 9.687 -31.990 1.00 97.62 218 GLU A N 1
ATOM 1754 C CA . GLU A 1 218 ? 17.301 9.935 -33.377 1.00 97.62 218 GLU A CA 1
ATOM 1755 C C . GLU A 1 218 ? 17.897 8.678 -34.033 1.00 97.62 218 GLU A C 1
ATOM 1757 O O . GLU A 1 218 ? 17.685 8.440 -35.227 1.00 97.62 218 GLU A O 1
ATOM 1762 N N . LEU A 1 219 ? 18.623 7.857 -33.267 1.00 97.56 219 LEU A N 1
ATOM 1763 C CA . LEU A 1 219 ? 19.129 6.566 -33.729 1.00 97.56 219 LEU A CA 1
ATOM 1764 C C . LEU A 1 219 ? 18.009 5.531 -33.865 1.00 97.56 219 LEU A C 1
ATOM 1766 O O . LEU A 1 219 ? 17.997 4.818 -34.866 1.00 97.56 219 LEU A O 1
ATOM 1770 N N . GLU A 1 220 ? 17.055 5.470 -32.930 1.00 96.56 220 GLU A N 1
ATOM 1771 C CA . GLU A 1 220 ? 15.903 4.558 -32.991 1.00 96.56 220 GLU A CA 1
ATOM 1772 C C . GLU A 1 220 ? 15.101 4.752 -34.280 1.00 96.56 220 GLU A C 1
ATOM 1774 O O . GLU A 1 220 ? 14.716 3.776 -34.920 1.00 96.56 220 GLU A O 1
ATOM 1779 N N . ALA A 1 221 ? 14.915 6.006 -34.706 1.00 96.44 221 ALA A N 1
ATOM 1780 C CA . ALA A 1 221 ? 14.223 6.340 -35.949 1.00 96.44 221 ALA A CA 1
ATOM 1781 C C . ALA A 1 221 ? 14.927 5.805 -37.212 1.00 96.44 221 ALA A C 1
ATOM 1783 O O . ALA A 1 221 ? 14.297 5.678 -38.261 1.00 96.44 221 ALA A O 1
ATOM 1784 N N . ARG A 1 222 ? 16.231 5.507 -37.132 1.00 96.69 222 ARG A N 1
ATOM 1785 C CA . ARG A 1 222 ? 17.042 5.008 -38.255 1.00 96.69 222 ARG A CA 1
ATOM 1786 C C . ARG A 1 222 ? 17.291 3.505 -38.165 1.00 96.69 222 ARG A C 1
ATOM 1788 O O . ARG A 1 222 ? 17.229 2.809 -39.172 1.00 96.69 222 ARG A O 1
ATOM 1795 N N . SER A 1 223 ? 17.649 3.016 -36.981 1.00 97.38 223 SER A N 1
ATOM 1796 C CA . SER A 1 223 ? 17.998 1.621 -36.727 1.00 97.38 223 SER A CA 1
ATOM 1797 C C . SER A 1 223 ? 17.979 1.322 -35.230 1.00 97.38 223 SER A C 1
ATOM 1799 O O . SER A 1 223 ? 18.849 1.774 -34.480 1.00 97.38 223 SER A O 1
ATOM 1801 N N . PHE A 1 224 ? 17.049 0.462 -34.813 1.00 97.69 224 PHE A N 1
ATOM 1802 C CA . PHE A 1 224 ? 16.991 -0.029 -33.438 1.00 97.69 224 PHE A CA 1
ATOM 1803 C C . PHE A 1 224 ? 18.287 -0.721 -33.005 1.00 97.69 224 PHE A C 1
ATOM 1805 O O . PHE A 1 224 ? 18.740 -0.514 -31.887 1.00 97.69 224 PHE A O 1
ATOM 1812 N N . SER A 1 225 ? 18.951 -1.477 -33.884 1.00 95.62 225 SER A N 1
ATOM 1813 C CA . SER A 1 225 ? 20.216 -2.138 -33.535 1.00 95.62 225 SER A CA 1
ATOM 1814 C C . SER A 1 225 ? 21.344 -1.140 -33.249 1.00 95.62 225 SER A C 1
ATOM 1816 O O . SER A 1 225 ? 22.165 -1.379 -32.366 1.00 95.62 225 SER A O 1
ATOM 1818 N N . SER A 1 226 ? 21.396 -0.016 -33.971 1.00 96.25 226 SER A N 1
ATOM 1819 C CA . SER A 1 226 ? 22.376 1.047 -33.707 1.00 96.25 226 SER A CA 1
ATOM 1820 C C . SER A 1 226 ? 22.058 1.804 -32.417 1.00 96.25 226 SER A C 1
ATOM 1822 O O . SER A 1 226 ? 22.969 2.084 -31.642 1.00 96.25 226 SER A O 1
ATOM 1824 N N . ALA A 1 227 ? 20.778 2.089 -32.159 1.00 97.69 227 ALA A N 1
ATOM 1825 C CA . ALA A 1 227 ? 20.340 2.696 -30.904 1.00 97.69 227 ALA A CA 1
ATOM 1826 C C . ALA A 1 227 ? 20.640 1.794 -29.696 1.00 97.69 227 ALA A C 1
ATOM 1828 O O . ALA A 1 227 ? 21.178 2.264 -28.699 1.00 97.69 227 ALA A O 1
ATOM 1829 N N . ALA A 1 228 ? 20.389 0.485 -29.811 1.00 97.44 228 ALA A N 1
ATOM 1830 C CA . ALA A 1 228 ? 20.686 -0.485 -28.760 1.00 97.44 228 ALA A CA 1
ATOM 1831 C C . ALA A 1 228 ? 22.174 -0.493 -28.382 1.00 97.44 228 ALA A C 1
ATOM 1833 O O . ALA A 1 228 ? 22.502 -0.468 -27.198 1.00 97.44 228 ALA A O 1
ATOM 1834 N N . ARG A 1 229 ? 23.077 -0.481 -29.375 1.00 97.25 229 ARG A N 1
ATOM 1835 C CA . ARG A 1 229 ? 24.528 -0.393 -29.126 1.00 97.25 229 ARG A CA 1
ATOM 1836 C C . ARG A 1 229 ? 24.910 0.908 -28.436 1.00 97.25 229 ARG A C 1
ATOM 1838 O O . ARG A 1 229 ? 25.650 0.870 -27.464 1.00 97.25 229 ARG A O 1
ATOM 1845 N N . TYR A 1 230 ? 24.354 2.025 -28.894 1.00 97.75 230 TYR A N 1
ATOM 1846 C CA . TYR A 1 230 ? 24.592 3.327 -28.281 1.00 97.75 230 TYR A CA 1
ATOM 1847 C C . TYR A 1 230 ? 24.166 3.356 -26.805 1.00 97.75 230 TYR A C 1
ATOM 1849 O O . TYR A 1 230 ? 24.942 3.766 -25.950 1.00 97.75 230 TYR A O 1
ATOM 1857 N N . TYR A 1 231 ? 22.977 2.848 -26.470 1.00 97.56 231 TYR A N 1
ATOM 1858 C CA . TYR A 1 231 ? 22.553 2.748 -25.072 1.00 97.56 231 TYR A CA 1
ATOM 1859 C C . TYR A 1 231 ? 23.449 1.802 -24.256 1.00 97.56 231 TYR A C 1
ATOM 1861 O O . TYR A 1 231 ? 23.795 2.108 -23.118 1.00 97.56 231 TYR A O 1
ATOM 1869 N N . LEU A 1 232 ? 23.882 0.676 -24.826 1.00 96.75 232 LEU A N 1
ATOM 1870 C CA . LEU A 1 232 ? 24.815 -0.229 -24.151 1.00 96.75 232 LEU A CA 1
ATOM 1871 C C . LEU A 1 232 ? 26.175 0.419 -23.862 1.00 96.75 232 LEU A C 1
ATOM 1873 O O . LEU A 1 232 ? 26.730 0.179 -22.791 1.00 96.75 232 LEU A O 1
ATOM 1877 N N . GLU A 1 233 ? 26.687 1.258 -24.759 1.00 96.00 233 GLU A N 1
ATOM 1878 C CA . GLU A 1 233 ? 27.905 2.043 -24.522 1.00 96.00 233 GLU A CA 1
ATOM 1879 C C . GLU A 1 233 ? 27.718 2.993 -23.328 1.00 96.00 233 GLU A C 1
ATOM 1881 O O . GLU A 1 233 ? 28.507 2.945 -22.382 1.00 96.00 233 GLU A O 1
ATOM 1886 N N . LEU A 1 234 ? 26.608 3.741 -23.292 1.00 93.94 234 LEU A N 1
ATOM 1887 C CA . LEU A 1 234 ? 26.273 4.636 -22.172 1.00 93.94 234 LEU A CA 1
ATOM 1888 C C . LEU A 1 234 ? 26.115 3.901 -20.834 1.00 93.94 234 LEU A C 1
ATOM 1890 O O . LEU A 1 234 ? 26.444 4.438 -19.777 1.00 93.94 234 LEU A O 1
ATOM 1894 N N . SER A 1 235 ? 25.655 2.645 -20.852 1.00 89.56 235 SER A N 1
ATOM 1895 C CA . SER A 1 235 ? 25.535 1.815 -19.641 1.00 89.56 235 SER A CA 1
ATOM 1896 C C . SER A 1 235 ? 26.876 1.565 -18.925 1.00 89.56 235 SER A C 1
ATOM 1898 O O . SER A 1 235 ? 26.891 1.161 -17.756 1.00 89.56 235 SER A O 1
ATOM 1900 N N . GLY A 1 236 ? 28.004 1.800 -19.607 1.00 87.88 236 GLY A N 1
ATOM 1901 C CA . GLY A 1 236 ? 29.350 1.712 -19.047 1.00 87.88 236 GLY A CA 1
ATOM 1902 C C . GLY A 1 236 ? 29.844 2.983 -18.347 1.00 87.88 236 GLY A C 1
ATOM 1903 O O . GLY A 1 236 ? 30.805 2.895 -17.584 1.00 87.88 236 GLY A O 1
ATOM 1904 N N . GLU A 1 237 ? 29.207 4.134 -18.575 1.00 85.44 237 GLU A N 1
ATOM 1905 C CA . GLU A 1 237 ? 29.727 5.449 -18.171 1.00 85.44 237 GLU A CA 1
ATOM 1906 C C . GLU A 1 237 ? 29.300 5.852 -16.755 1.00 85.44 237 GLU A C 1
ATOM 1908 O O . GLU A 1 237 ? 30.114 6.347 -15.974 1.00 85.44 237 GLU A O 1
ATOM 1913 N N . ASP A 1 238 ? 28.042 5.589 -16.392 1.00 84.25 238 ASP A N 1
ATOM 1914 C CA . ASP A 1 238 ? 27.472 5.986 -15.105 1.00 84.25 238 ASP A CA 1
ATOM 1915 C C . ASP A 1 238 ? 26.615 4.874 -14.477 1.00 84.25 238 ASP A C 1
ATOM 1917 O O . ASP A 1 238 ? 25.709 4.304 -15.088 1.00 84.25 238 ASP A O 1
ATOM 1921 N N . LYS A 1 239 ? 26.890 4.580 -13.201 1.00 84.75 239 LYS A N 1
ATOM 1922 C CA . LYS A 1 239 ? 26.158 3.573 -12.420 1.00 84.75 239 LYS A CA 1
ATOM 1923 C C . LYS A 1 239 ? 24.738 4.018 -12.079 1.00 84.75 239 LYS A C 1
ATOM 1925 O O . LYS A 1 239 ? 23.889 3.156 -11.860 1.00 84.75 239 LYS A O 1
ATOM 1930 N N . ASP A 1 240 ? 24.481 5.321 -12.000 1.00 84.81 240 ASP A N 1
ATOM 1931 C CA . ASP A 1 240 ? 23.198 5.858 -11.546 1.00 84.81 240 ASP A CA 1
ATOM 1932 C C . ASP A 1 240 ? 22.125 5.811 -12.643 1.00 84.81 240 ASP A C 1
ATOM 1934 O O . ASP A 1 240 ? 20.944 5.647 -12.331 1.00 84.81 240 ASP A O 1
ATOM 1938 N N . THR A 1 241 ? 22.539 5.857 -13.910 1.00 89.06 241 THR A N 1
ATOM 1939 C CA . THR A 1 241 ? 21.677 5.773 -15.103 1.00 89.06 241 THR A CA 1
ATOM 1940 C C . THR A 1 241 ? 21.726 4.413 -15.807 1.00 89.06 241 THR A C 1
ATOM 1942 O O . THR A 1 241 ? 20.907 4.134 -16.681 1.00 89.06 241 THR A O 1
ATOM 1945 N N . LYS A 1 242 ? 22.612 3.505 -15.382 1.00 91.69 242 LYS A N 1
ATOM 1946 C CA . LYS A 1 242 ? 22.817 2.179 -15.987 1.00 91.69 242 LYS A CA 1
ATOM 1947 C C . LYS A 1 242 ? 21.538 1.372 -16.222 1.00 91.69 242 LYS A C 1
ATOM 1949 O O . LYS A 1 242 ? 21.369 0.775 -17.284 1.00 91.69 242 LYS A O 1
ATOM 1954 N N . ALA A 1 243 ? 20.623 1.379 -15.251 1.00 90.00 243 ALA A N 1
ATOM 1955 C CA . ALA A 1 243 ? 19.340 0.691 -15.369 1.00 90.00 243 ALA A CA 1
ATOM 1956 C C . ALA A 1 243 ? 18.521 1.204 -16.567 1.00 90.00 243 ALA A C 1
ATOM 1958 O O . ALA A 1 243 ? 17.967 0.404 -17.322 1.00 90.00 243 ALA A O 1
ATOM 1959 N N . LEU A 1 244 ? 18.471 2.529 -16.758 1.00 91.88 244 LEU A N 1
ATOM 1960 C CA . LEU A 1 244 ? 17.760 3.178 -17.864 1.00 91.88 244 LEU A CA 1
ATOM 1961 C C . LEU A 1 244 ? 18.328 2.752 -19.209 1.00 91.88 244 LEU A C 1
ATOM 1963 O O . LEU A 1 244 ? 17.575 2.384 -20.105 1.00 91.88 244 LEU A O 1
ATOM 1967 N N . TRP A 1 245 ? 19.650 2.739 -19.335 1.00 95.25 245 TRP A N 1
ATOM 1968 C CA . TRP A 1 245 ? 20.304 2.405 -20.593 1.00 95.25 245 TRP A CA 1
ATOM 1969 C C . TRP A 1 245 ? 20.085 0.955 -21.011 1.00 95.25 245 TRP A C 1
ATOM 1971 O O . TRP A 1 245 ? 19.740 0.702 -22.166 1.00 95.25 245 TRP A O 1
ATOM 1981 N N . PHE A 1 246 ? 20.144 0.013 -20.069 1.00 94.75 246 PHE A N 1
ATOM 1982 C CA . PHE A 1 246 ? 19.736 -1.363 -20.349 1.00 94.75 246 PHE A CA 1
ATOM 1983 C C . PHE A 1 246 ? 18.260 -1.471 -20.740 1.00 94.75 246 PHE A C 1
ATOM 1985 O O . PHE A 1 246 ? 17.926 -2.213 -21.663 1.00 94.75 246 PHE A O 1
ATOM 1992 N N . PHE A 1 247 ? 17.371 -0.705 -20.102 1.00 93.44 247 PHE A N 1
ATOM 1993 C CA . PHE A 1 247 ? 15.952 -0.687 -20.459 1.00 93.44 247 PHE A CA 1
ATOM 1994 C C . PHE A 1 247 ? 15.717 -0.155 -21.884 1.00 93.44 247 PHE A C 1
ATOM 1996 O O . PHE A 1 247 ? 14.990 -0.775 -22.662 1.00 93.44 247 PHE A O 1
ATOM 2003 N N . CYS A 1 248 ? 16.358 0.952 -22.265 1.00 95.19 248 CYS A N 1
ATOM 2004 C CA . CYS A 1 248 ? 16.275 1.508 -23.617 1.00 95.19 248 CYS A CA 1
ATOM 2005 C C . CYS A 1 248 ? 16.846 0.542 -24.670 1.00 95.19 248 CYS A C 1
ATOM 2007 O O . CYS A 1 248 ? 16.217 0.313 -25.707 1.00 95.19 248 CYS A O 1
ATOM 2009 N N . ALA A 1 249 ? 17.992 -0.092 -24.386 1.00 97.00 249 ALA A N 1
ATOM 2010 C CA . ALA A 1 249 ? 18.571 -1.115 -25.254 1.00 97.00 249 ALA A CA 1
ATOM 2011 C C . ALA A 1 249 ? 17.634 -2.322 -25.421 1.00 97.00 249 ALA A C 1
ATOM 2013 O O . ALA A 1 249 ? 17.413 -2.778 -26.543 1.00 97.00 249 ALA A O 1
ATOM 2014 N N . ALA A 1 250 ? 17.026 -2.801 -24.330 1.00 95.38 250 ALA A N 1
ATOM 2015 C CA . ALA A 1 250 ? 16.067 -3.901 -24.359 1.00 95.38 250 ALA A CA 1
ATOM 2016 C C . ALA A 1 250 ? 14.863 -3.597 -25.262 1.00 95.38 250 ALA A C 1
ATOM 2018 O O . ALA A 1 250 ? 14.500 -4.427 -26.094 1.00 95.38 250 ALA A O 1
ATOM 2019 N N . ARG A 1 251 ? 14.294 -2.386 -25.163 1.00 95.69 251 ARG A N 1
ATOM 2020 C CA . ARG A 1 251 ? 13.194 -1.936 -26.034 1.00 95.69 251 ARG A CA 1
ATOM 2021 C C . ARG A 1 251 ? 13.591 -1.890 -27.505 1.00 95.69 251 ARG A C 1
ATOM 2023 O O . ARG A 1 251 ? 12.785 -2.240 -28.367 1.00 95.69 251 ARG A O 1
ATOM 2030 N N . CYS A 1 252 ? 14.817 -1.468 -27.801 1.00 97.31 252 CYS A N 1
ATOM 2031 C CA . CYS A 1 252 ? 15.338 -1.483 -29.163 1.00 97.31 252 CYS A CA 1
ATOM 2032 C C . CYS A 1 252 ? 15.436 -2.918 -29.703 1.00 97.31 252 CYS A C 1
ATOM 2034 O O . CYS A 1 252 ? 14.931 -3.188 -30.792 1.00 97.31 252 CYS A O 1
ATOM 2036 N N . TYR A 1 253 ? 16.012 -3.845 -28.930 1.00 97.50 253 TYR A N 1
ATOM 2037 C CA . TYR A 1 253 ? 16.100 -5.256 -29.317 1.00 97.50 253 TYR A CA 1
ATOM 2038 C C . TYR A 1 253 ? 14.723 -5.903 -29.504 1.00 97.50 253 TYR A C 1
ATOM 2040 O O . TYR A 1 253 ? 14.501 -6.604 -30.492 1.00 97.50 253 TYR A O 1
ATOM 2048 N N . GLU A 1 254 ? 13.776 -5.608 -28.612 1.00 95.50 254 GLU A N 1
ATOM 2049 C CA . GLU A 1 254 ? 12.390 -6.076 -28.702 1.00 95.50 254 GLU A CA 1
ATOM 2050 C C . GLU A 1 254 ? 11.727 -5.599 -30.000 1.00 95.50 254 GLU A C 1
ATOM 2052 O O . GLU A 1 254 ? 11.138 -6.398 -30.729 1.00 95.50 254 GLU A O 1
ATOM 2057 N N . ARG A 1 255 ? 11.879 -4.312 -30.340 1.00 95.88 255 ARG A N 1
ATOM 2058 C CA . ARG A 1 255 ? 11.351 -3.732 -31.585 1.00 95.88 255 ARG A CA 1
ATOM 2059 C C . ARG A 1 255 ? 12.032 -4.261 -32.846 1.00 95.88 255 ARG A C 1
ATOM 2061 O O . ARG A 1 255 ? 11.389 -4.290 -33.892 1.00 95.88 255 ARG A O 1
ATOM 2068 N N . SER A 1 256 ? 13.292 -4.691 -32.771 1.00 96.50 256 SER A N 1
ATOM 2069 C CA . SER A 1 256 ? 13.973 -5.363 -33.886 1.00 96.50 256 SER A CA 1
ATOM 2070 C C . SER A 1 256 ? 13.706 -6.871 -33.966 1.00 96.50 256 SER A C 1
ATOM 2072 O O . SER A 1 256 ? 14.225 -7.516 -34.872 1.00 96.50 256 SER A O 1
ATOM 2074 N N . GLY A 1 257 ? 12.924 -7.440 -33.041 1.00 96.25 257 GLY A N 1
ATOM 2075 C CA . GLY A 1 257 ? 12.598 -8.870 -33.009 1.00 96.25 257 GLY A CA 1
ATOM 2076 C C . GLY A 1 257 ? 13.668 -9.764 -32.369 1.00 96.25 257 GLY A C 1
ATOM 2077 O O . GLY A 1 257 ? 13.535 -10.986 -32.395 1.00 96.25 257 GLY A O 1
ATOM 2078 N N . ASP A 1 258 ? 14.709 -9.185 -31.764 1.00 97.19 258 ASP A N 1
ATOM 2079 C CA . ASP A 1 258 ? 15.734 -9.925 -31.022 1.00 97.19 258 ASP A CA 1
ATOM 2080 C C . ASP A 1 258 ? 15.309 -10.083 -29.556 1.00 97.19 258 ASP A C 1
ATOM 2082 O O . ASP A 1 258 ? 15.790 -9.415 -28.637 1.00 97.19 258 ASP A O 1
ATOM 2086 N N . TYR A 1 259 ? 14.338 -10.965 -29.333 1.00 94.62 259 TYR A N 1
ATOM 2087 C CA . TYR A 1 259 ? 13.752 -11.168 -28.008 1.00 94.62 259 TYR A CA 1
ATOM 2088 C C . TYR A 1 259 ? 14.727 -11.780 -26.996 1.00 94.62 259 TYR A C 1
ATOM 2090 O O . TYR A 1 259 ? 14.563 -11.579 -25.791 1.00 94.62 259 TYR A O 1
ATOM 2098 N N . ALA A 1 260 ? 15.745 -12.509 -27.461 1.00 95.12 260 ALA A N 1
ATOM 2099 C CA . ALA A 1 260 ? 16.768 -13.072 -26.588 1.00 95.12 260 ALA A CA 1
ATOM 2100 C C . ALA A 1 260 ? 17.636 -11.956 -25.993 1.00 95.12 260 ALA A C 1
ATOM 2102 O O . ALA A 1 260 ? 17.774 -11.876 -24.770 1.00 95.12 260 ALA A O 1
ATOM 2103 N N . ALA A 1 261 ? 18.137 -11.046 -26.838 1.00 95.19 261 ALA A N 1
ATOM 2104 C CA . ALA A 1 261 ? 18.875 -9.876 -26.377 1.00 95.19 261 ALA A CA 1
ATOM 2105 C C . ALA A 1 261 ? 17.989 -8.943 -25.539 1.00 95.19 261 ALA A C 1
ATOM 2107 O O . ALA A 1 261 ? 18.431 -8.446 -24.502 1.00 95.19 261 ALA A O 1
ATOM 2108 N N . ALA A 1 262 ? 16.725 -8.746 -25.930 1.00 94.38 262 ALA A N 1
ATOM 2109 C CA . ALA A 1 262 ? 15.781 -7.946 -25.155 1.00 94.38 262 ALA A CA 1
ATOM 2110 C C . ALA A 1 262 ? 15.600 -8.494 -23.730 1.00 94.38 262 ALA A C 1
ATOM 2112 O O . ALA A 1 262 ? 15.717 -7.740 -22.766 1.00 94.38 262 ALA A O 1
ATOM 2113 N N . ARG A 1 263 ? 15.379 -9.810 -23.579 1.00 90.38 263 ARG A N 1
ATOM 2114 C CA . ARG A 1 263 ? 15.221 -10.461 -22.267 1.00 90.38 263 ARG A CA 1
ATOM 2115 C C . ARG A 1 263 ? 16.442 -10.249 -21.377 1.00 90.38 263 ARG A C 1
ATOM 2117 O O . ARG A 1 263 ? 16.275 -9.925 -20.203 1.00 90.38 263 ARG A O 1
ATOM 2124 N N . GLU A 1 264 ? 17.642 -10.430 -21.917 1.00 93.25 264 GLU A N 1
ATOM 2125 C CA . GLU A 1 264 ? 18.876 -10.269 -21.143 1.00 93.25 264 GLU A CA 1
ATOM 2126 C C . GLU A 1 264 ? 19.063 -8.823 -20.671 1.00 93.25 264 GLU A C 1
ATOM 2128 O O . GLU A 1 264 ? 19.331 -8.569 -19.499 1.00 93.25 264 GLU A O 1
ATOM 2133 N N . ASN A 1 265 ? 18.804 -7.854 -21.548 1.00 93.44 265 ASN A N 1
ATOM 2134 C CA . ASN A 1 265 ? 18.908 -6.441 -21.196 1.00 93.44 265 ASN A CA 1
ATOM 2135 C C . ASN A 1 265 ? 17.818 -6.001 -20.207 1.00 93.44 265 ASN A C 1
ATOM 2137 O O . ASN A 1 265 ? 18.099 -5.228 -19.295 1.00 93.44 265 ASN A O 1
ATOM 2141 N N . TYR A 1 266 ? 16.590 -6.521 -20.310 1.00 90.25 266 TYR A N 1
ATOM 2142 C CA . TYR A 1 266 ? 15.565 -6.266 -19.295 1.00 90.25 266 TYR A CA 1
ATOM 2143 C C . TYR A 1 266 ? 15.966 -6.826 -17.923 1.00 90.25 266 TYR A C 1
ATOM 2145 O O . TYR A 1 266 ? 15.715 -6.177 -16.906 1.00 90.25 266 TYR A O 1
ATOM 2153 N N . ARG A 1 267 ? 16.620 -7.995 -17.872 1.00 87.12 267 ARG A N 1
ATOM 2154 C CA . ARG A 1 267 ? 17.154 -8.551 -16.619 1.00 87.12 267 ARG A CA 1
ATOM 2155 C C . ARG A 1 267 ? 18.239 -7.666 -16.025 1.00 87.12 267 ARG A C 1
ATOM 2157 O O . ARG A 1 267 ? 18.182 -7.364 -14.836 1.00 87.12 267 ARG A O 1
ATOM 2164 N N . GLU A 1 268 ? 19.168 -7.190 -16.846 1.00 90.12 268 GLU A N 1
ATOM 2165 C CA . GLU A 1 268 ? 20.187 -6.249 -16.388 1.00 90.12 268 GLU A CA 1
ATOM 2166 C C . GLU A 1 268 ? 19.568 -4.939 -15.890 1.00 90.12 268 GLU A C 1
ATOM 2168 O O . GLU A 1 268 ? 19.897 -4.482 -14.796 1.00 90.12 268 GLU A O 1
ATOM 2173 N N . ALA A 1 269 ? 18.592 -4.377 -16.604 1.00 89.25 269 ALA A N 1
ATOM 2174 C CA . ALA A 1 269 ? 17.873 -3.191 -16.144 1.00 89.25 269 ALA A CA 1
ATOM 2175 C C . ALA A 1 269 ? 17.258 -3.395 -14.748 1.00 89.25 269 ALA A C 1
ATOM 2177 O O . ALA A 1 269 ? 17.375 -2.519 -13.894 1.00 89.25 269 ALA A O 1
A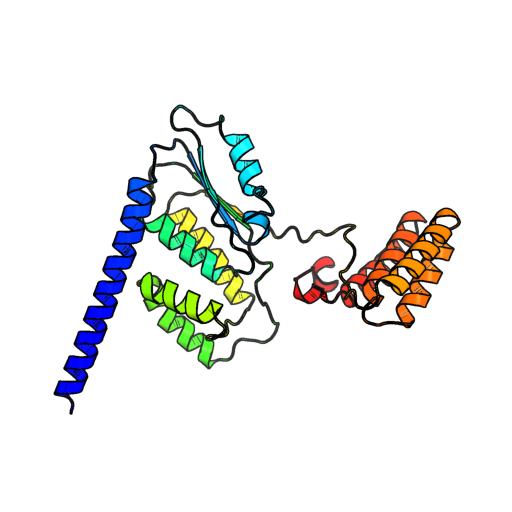TOM 2178 N N . VAL A 1 270 ? 16.657 -4.563 -14.487 1.00 81.75 270 VAL A N 1
ATOM 2179 C CA . VAL A 1 270 ? 16.121 -4.927 -13.163 1.00 81.75 270 VAL A CA 1
ATOM 2180 C C . VAL A 1 270 ? 17.230 -5.080 -12.120 1.00 81.75 270 VAL A C 1
ATOM 2182 O O . VAL A 1 270 ? 17.062 -4.605 -11.001 1.00 81.75 270 VAL A O 1
ATOM 2185 N N . ASN A 1 271 ? 18.359 -5.703 -12.467 1.00 82.50 271 ASN A N 1
ATOM 2186 C CA . ASN A 1 271 ? 19.496 -5.891 -11.558 1.00 82.50 271 ASN A CA 1
ATOM 2187 C C . ASN A 1 271 ? 20.120 -4.554 -11.119 1.00 82.50 271 ASN A C 1
ATOM 2189 O O . ASN A 1 271 ? 20.596 -4.442 -9.988 1.00 82.50 271 ASN A O 1
ATOM 2193 N N . TRP A 1 272 ? 20.103 -3.545 -11.996 1.00 84.31 272 TRP A N 1
ATOM 2194 C CA . TRP A 1 272 ? 20.660 -2.215 -11.735 1.00 84.31 272 TRP A CA 1
ATOM 2195 C C . TRP A 1 272 ? 19.635 -1.190 -11.214 1.00 84.31 272 TRP A C 1
ATOM 2197 O O . TRP A 1 272 ? 20.045 -0.146 -10.703 1.00 84.31 272 TRP A O 1
ATOM 2207 N N . ASP A 1 273 ? 18.321 -1.438 -11.321 1.00 78.94 273 ASP A N 1
ATOM 2208 C CA . ASP A 1 273 ? 17.283 -0.501 -10.859 1.00 78.94 273 ASP A CA 1
ATOM 2209 C C . ASP A 1 273 ? 17.361 -0.342 -9.334 1.00 78.94 273 ASP A C 1
ATOM 2211 O O . ASP A 1 273 ? 17.016 -1.236 -8.563 1.00 78.94 273 ASP A O 1
ATOM 2215 N N . LYS A 1 274 ? 17.751 0.843 -8.860 1.00 68.69 274 LYS A N 1
ATOM 2216 C CA . LYS A 1 274 ? 17.822 1.145 -7.420 1.00 68.69 274 LYS A CA 1
ATOM 2217 C C . LYS A 1 274 ? 16.460 1.022 -6.720 1.00 68.69 274 LYS A C 1
ATOM 2219 O O . LYS A 1 274 ? 16.402 0.954 -5.492 1.00 68.69 274 LYS A O 1
ATOM 2224 N N . ARG A 1 275 ? 15.349 0.946 -7.464 1.00 59.06 275 ARG A N 1
ATOM 2225 C CA . ARG A 1 275 ? 14.012 0.613 -6.947 1.00 59.06 275 ARG A CA 1
ATOM 2226 C C . ARG A 1 275 ? 13.736 -0.882 -6.813 1.00 59.06 275 ARG A C 1
ATOM 2228 O O . ARG A 1 275 ? 12.604 -1.226 -6.472 1.00 59.06 275 ARG A O 1
ATOM 2235 N N . VAL A 1 276 ? 14.713 -1.783 -6.937 1.00 51.97 276 VAL A N 1
ATOM 2236 C CA . VAL A 1 276 ? 14.548 -3.117 -6.318 1.00 51.97 276 VAL A CA 1
ATOM 2237 C C . VAL A 1 276 ? 14.218 -2.950 -4.816 1.00 51.97 276 VAL A C 1
ATOM 2239 O O . VAL A 1 276 ? 13.466 -3.734 -4.245 1.00 51.97 276 VAL A O 1
ATOM 2242 N N . THR A 1 277 ? 14.614 -1.819 -4.215 1.00 44.16 277 THR A N 1
ATOM 2243 C CA . THR A 1 277 ? 14.206 -1.347 -2.878 1.00 44.16 277 THR A CA 1
ATOM 2244 C C . THR A 1 277 ? 12.714 -0.963 -2.735 1.00 44.16 277 THR A C 1
ATOM 2246 O O . THR A 1 277 ? 12.190 -0.985 -1.627 1.00 44.16 277 THR A O 1
ATOM 2249 N N . TYR A 1 278 ? 11.990 -0.683 -3.830 1.00 47.75 278 TYR A N 1
ATOM 2250 C CA . TYR A 1 278 ? 10.514 -0.582 -3.886 1.00 47.75 278 TYR A CA 1
ATOM 2251 C C . TYR A 1 278 ? 9.849 -1.890 -4.352 1.00 47.75 278 TYR A C 1
ATOM 2253 O O . TYR A 1 278 ? 8.677 -1.893 -4.728 1.00 47.75 278 TYR A O 1
ATOM 2261 N N . ARG A 1 279 ? 10.577 -3.015 -4.291 1.00 53.25 279 ARG A N 1
ATOM 2262 C CA . ARG A 1 279 ? 10.044 -4.373 -4.485 1.00 53.25 279 ARG A CA 1
ATOM 2263 C C . ARG A 1 279 ? 9.480 -4.643 -5.876 1.00 53.25 279 ARG A C 1
ATOM 2265 O O . ARG A 1 279 ? 8.476 -5.343 -6.016 1.00 53.25 279 ARG A O 1
ATOM 2272 N N . ARG A 1 280 ? 10.142 -4.145 -6.924 1.00 54.31 280 ARG A N 1
ATOM 2273 C CA . ARG A 1 280 ? 10.038 -4.832 -8.219 1.00 54.31 280 ARG A CA 1
ATOM 2274 C C . ARG A 1 280 ? 10.512 -6.273 -8.022 1.00 54.31 280 ARG A C 1
ATOM 2276 O O . ARG A 1 280 ? 11.516 -6.493 -7.342 1.00 54.31 280 ARG A O 1
ATOM 2283 N N . ALA A 1 281 ? 9.775 -7.232 -8.577 1.00 54.50 281 ALA A N 1
ATOM 2284 C CA . ALA A 1 281 ? 10.212 -8.618 -8.593 1.00 54.50 281 ALA A CA 1
ATOM 2285 C C . ALA A 1 281 ? 11.586 -8.680 -9.275 1.00 54.50 281 ALA A C 1
ATOM 2287 O O . ALA A 1 281 ? 11.743 -8.209 -10.404 1.00 54.50 281 ALA A O 1
ATOM 2288 N N . ASN A 1 282 ? 12.594 -9.189 -8.567 1.00 58.16 282 ASN A N 1
ATOM 2289 C CA . ASN A 1 282 ? 13.907 -9.406 -9.165 1.00 58.16 282 ASN A CA 1
ATOM 2290 C C . ASN A 1 282 ? 13.834 -10.549 -10.190 1.00 58.16 282 ASN A C 1
ATOM 2292 O O . ASN A 1 282 ? 12.846 -11.281 -10.259 1.00 58.16 282 ASN A O 1
ATOM 2296 N N . CYS A 1 283 ? 14.892 -10.730 -10.978 1.00 64.94 283 CYS A N 1
ATOM 2297 C CA . CYS A 1 283 ? 14.940 -11.768 -12.009 1.00 64.94 283 CYS A CA 1
ATOM 2298 C C . CYS A 1 283 ? 14.610 -13.169 -11.458 1.00 64.94 283 CYS A C 1
ATOM 2300 O O . CYS A 1 283 ? 13.842 -13.895 -12.076 1.00 64.94 283 CYS A O 1
ATOM 2302 N N . LEU A 1 284 ? 15.081 -13.499 -10.246 1.00 57.81 284 LEU A N 1
ATOM 2303 C CA . LEU A 1 284 ? 14.778 -14.775 -9.582 1.00 57.81 284 LEU A CA 1
ATOM 2304 C C . LEU A 1 284 ? 13.293 -14.931 -9.224 1.00 57.81 284 LEU A C 1
ATOM 2306 O O . LEU A 1 284 ? 12.803 -16.049 -9.196 1.00 57.81 284 LEU A O 1
ATOM 2310 N N . GLN A 1 285 ? 12.583 -13.843 -8.925 1.00 54.34 285 GLN A N 1
ATOM 2311 C CA . GLN A 1 285 ? 11.148 -13.871 -8.629 1.00 54.34 285 GLN A CA 1
ATOM 2312 C C . GLN A 1 285 ? 10.286 -13.972 -9.892 1.00 54.34 285 GLN A C 1
ATOM 2314 O O . GLN A 1 285 ? 9.178 -14.481 -9.799 1.00 54.34 285 GLN A O 1
ATOM 2319 N N . ASN A 1 286 ? 10.776 -13.489 -11.039 1.00 58.06 286 ASN A N 1
ATOM 2320 C CA . ASN A 1 286 ? 10.065 -13.564 -12.322 1.00 58.06 286 ASN A CA 1
ATOM 2321 C C . ASN A 1 286 ?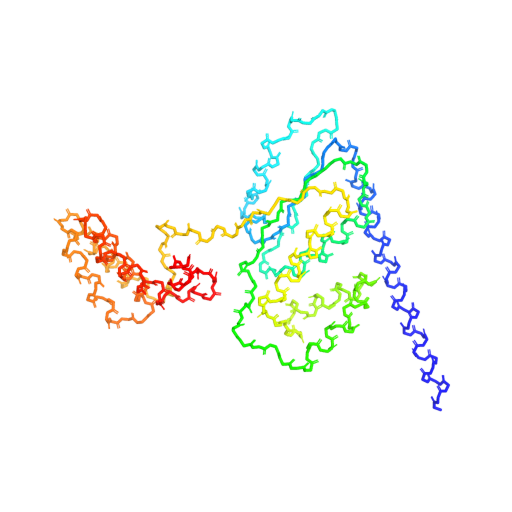 10.292 -14.891 -13.066 1.00 58.06 286 ASN A C 1
ATOM 2323 O O . ASN A 1 286 ? 9.527 -15.208 -13.971 1.00 58.06 286 ASN A O 1
ATOM 2327 N N . ASP A 1 287 ? 11.354 -15.631 -12.732 1.00 57.72 287 ASP A N 1
ATOM 2328 C CA . ASP A 1 287 ? 11.654 -16.947 -13.316 1.00 57.72 287 ASP A CA 1
ATOM 2329 C C . ASP A 1 287 ? 11.006 -18.124 -12.531 1.00 57.72 287 ASP A C 1
ATOM 2331 O O . ASP A 1 287 ? 11.194 -19.278 -12.922 1.00 57.72 287 ASP A O 1
ATOM 2335 N N . LEU A 1 288 ? 10.268 -17.848 -11.440 1.00 42.22 288 LEU A N 1
ATOM 2336 C CA . LEU A 1 288 ? 9.429 -18.807 -10.691 1.00 42.22 288 LEU A CA 1
ATOM 2337 C C . LEU A 1 288 ? 8.018 -18.896 -11.286 1.00 42.22 288 LEU A C 1
ATOM 2339 O O . LEU A 1 288 ? 7.484 -20.027 -11.318 1.00 42.22 288 LEU A O 1
#

Foldseek 3Di:
DVVVVVVVVVVVVVVLVVLQVVLLVVLLCVCVVVDQQALEEEEEFEEDQLVDDPPDHVQVVVQVVCQPVGPPRGYHYYRNYYYLDALLVRLLVLLSNLVNADLPREYAYEYDHDLNQQADVDDDDPVVVVCCVVVVVVCVPGSRVSVVVVVCVVVVVDPDHRHPVVNVVSVVSSCVSQVVSNHHYDYDPPCLVPDPPAFDFDPPDVPVVVVLVVVLVVVLVVALQVSLVSLVVVLVVDLRCVLRSLQSSLVSCVVVVNNVSNVVSNLRSQVSRPCVSSVNQHPVRVVD

pLDDT: mean 84.62, std 13.38, range [42.22, 98.0]

Sequence (288 aa):
MKKNLMLLLSSLAAVLLALECGWRSYYFAKNHFHGGKAAFELYAVGESTVRGFGDISFADAVAETFKNSFGPGGLSYRNMGRTGYTSYPHWMSLRAEMAFRRRGTPGALILYTGHNEAIDRELPGKFRSFWLRHCERLLDHSYFLSDMLYRLRRKGLLRVDGSYLWYELNLRRIIETARDSGLTPILSTLAVNYSGVEPSFDMRDESSLNEHLRRGLELEARSFSSAARYYLELSGEDKDTKALWFFCAARCYERSGDYAAARENYREAVNWDKRVTYRRANCLQNDL

Secondary structure (DSSP, 8-state):
-HHHHHHHHHHHHHHHHHHHHHHHHHHHHHHHHH----SEEEEEEESHHHH-BTTB-HHHHHHHHHTTSS-TT-EEEEE---TT--HHHHHHHHHHHHTT--TTS-EEEEEE--SS--B-SSPPPHHHHHHHHHHHHHHTT-HHHHHHHHHHHHTTSS---B-HHHHHHHHHHHHHHHHHTTEEEEE-------TTPPPP---S-HHHHHHHHHHHHHHHTT-HHHHHHHHHHHTTT-TTTHHHHHHHHHHHHHHTT-HHHHHHHHHHHHHH-GGGGGTPPPHHHH--